Protein AF-A0A7S4B0T6-F1 (afdb_monomer)

Structure (mmCIF, N/CA/C/O backbone):
data_AF-A0A7S4B0T6-F1
#
_entry.id   AF-A0A7S4B0T6-F1
#
loop_
_atom_site.group_PDB
_atom_site.id
_atom_site.type_symbol
_atom_site.label_atom_id
_atom_site.label_alt_id
_atom_site.label_comp_id
_atom_site.label_asym_id
_atom_site.label_entity_id
_atom_site.label_seq_id
_atom_site.pdbx_PDB_ins_code
_atom_site.Cartn_x
_atom_site.Cartn_y
_atom_site.Cartn_z
_atom_site.occupancy
_atom_site.B_iso_or_equiv
_atom_site.auth_seq_id
_atom_site.auth_comp_id
_atom_site.auth_asym_id
_atom_site.auth_atom_id
_atom_site.pdbx_PDB_model_num
ATOM 1 N N . GLY A 1 1 ? -1.703 -44.477 50.412 1.00 48.28 1 GLY A N 1
ATOM 2 C CA . GLY A 1 1 ? -0.827 -44.404 49.229 1.00 48.28 1 GLY A CA 1
ATOM 3 C C . GLY A 1 1 ? -1.670 -43.736 48.195 1.00 48.28 1 GLY A C 1
ATOM 4 O O . GLY A 1 1 ? -2.342 -44.419 47.435 1.00 48.28 1 GLY A O 1
ATOM 5 N N . ASP A 1 2 ? -1.791 -42.430 48.377 1.00 43.56 2 ASP A N 1
ATOM 6 C CA . ASP A 1 2 ? -3.009 -41.699 48.069 1.00 43.56 2 ASP A CA 1
ATOM 7 C C . ASP A 1 2 ? -2.911 -41.154 46.653 1.00 43.56 2 ASP A C 1
ATOM 9 O O . ASP A 1 2 ? -1.887 -40.605 46.248 1.00 43.56 2 ASP A O 1
ATOM 13 N N . GLY A 1 3 ? -3.953 -41.444 45.880 1.00 47.78 3 GLY A N 1
ATOM 14 C CA . GLY A 1 3 ? -4.104 -40.979 44.518 1.00 47.78 3 GLY A CA 1
ATOM 15 C C . GLY A 1 3 ? -4.709 -39.588 44.524 1.00 47.78 3 GLY A C 1
ATOM 16 O O . GLY A 1 3 ? -5.861 -39.426 44.918 1.00 47.78 3 GLY A O 1
ATOM 17 N N . ASP A 1 4 ? -3.951 -38.627 44.014 1.00 48.38 4 ASP A N 1
ATOM 18 C CA . ASP A 1 4 ? -4.455 -37.301 43.699 1.00 48.38 4 ASP A CA 1
ATOM 19 C C . ASP A 1 4 ? -4.778 -37.252 42.205 1.00 48.38 4 ASP A C 1
ATOM 21 O O . ASP A 1 4 ? -3.910 -37.159 41.335 1.00 48.38 4 ASP A O 1
ATOM 25 N N . GLY A 1 5 ? -6.072 -37.397 41.917 1.00 47.00 5 GLY A N 1
ATOM 26 C CA . GLY A 1 5 ? -6.655 -37.080 40.626 1.00 47.00 5 GLY A CA 1
ATOM 27 C C . GLY A 1 5 ? -6.749 -35.568 40.469 1.00 47.00 5 GLY A C 1
ATOM 28 O O . GLY A 1 5 ? -7.622 -34.934 41.061 1.00 47.00 5 GLY A O 1
ATOM 29 N N . GLU A 1 6 ? -5.874 -34.996 39.647 1.00 43.34 6 GLU A N 1
ATOM 30 C CA . GLU A 1 6 ? -6.006 -33.614 39.195 1.00 43.34 6 GLU A CA 1
ATOM 31 C C . GLU A 1 6 ? -7.047 -33.542 38.074 1.00 43.34 6 GLU A C 1
ATOM 33 O O . GLU A 1 6 ? -6.822 -33.903 36.918 1.00 43.34 6 GLU A O 1
ATOM 38 N N . SER A 1 7 ? -8.233 -33.107 38.485 1.00 48.16 7 SER A N 1
ATOM 39 C CA . SER A 1 7 ? -9.356 -32.737 37.643 1.00 48.16 7 SER A CA 1
ATOM 40 C C . SER A 1 7 ? -9.300 -31.236 37.338 1.00 48.16 7 SER A C 1
ATOM 42 O O . SER A 1 7 ? -8.952 -30.441 38.208 1.00 48.16 7 SER A O 1
ATOM 44 N N . LEU A 1 8 ? -9.755 -30.881 36.133 1.00 48.47 8 LEU A N 1
ATOM 45 C CA . LEU A 1 8 ? -10.236 -29.561 35.701 1.00 48.47 8 LEU A CA 1
ATOM 46 C C . LEU A 1 8 ? -9.201 -28.444 35.493 1.00 48.47 8 LEU A C 1
ATOM 48 O O . LEU A 1 8 ? -8.841 -27.708 36.406 1.00 48.47 8 LEU A O 1
ATOM 52 N N . LYS A 1 9 ? -8.935 -28.166 34.213 1.00 40.66 9 LYS A N 1
ATOM 53 C CA . LYS A 1 9 ? -9.101 -26.811 33.669 1.00 40.66 9 LYS A CA 1
ATOM 54 C C . LYS A 1 9 ? -9.765 -26.913 32.301 1.00 40.66 9 LYS A C 1
ATOM 56 O O . LYS A 1 9 ? -9.094 -27.048 31.281 1.00 40.66 9 LYS A O 1
ATOM 61 N N . ASP A 1 10 ? -11.093 -26.844 32.316 1.00 39.66 10 ASP A N 1
ATOM 62 C CA . ASP A 1 10 ? -11.878 -26.430 31.161 1.00 39.66 10 ASP A CA 1
ATOM 63 C C . ASP A 1 10 ? -11.330 -25.076 30.707 1.00 39.66 10 ASP A C 1
ATOM 65 O O . ASP A 1 10 ? -11.473 -24.050 31.379 1.00 39.66 10 ASP A O 1
ATOM 69 N N . SER A 1 11 ? -10.584 -25.113 29.605 1.00 50.94 11 SER A N 1
ATOM 70 C CA . SER A 1 11 ? -10.088 -23.930 28.925 1.00 50.94 11 SER A CA 1
ATOM 71 C C . SER A 1 11 ? -11.315 -23.163 28.461 1.00 50.94 11 SER A C 1
ATOM 73 O O . SER A 1 11 ? -12.056 -23.632 27.597 1.00 50.94 11 SER A O 1
ATOM 75 N N . ALA A 1 12 ? -11.577 -22.034 29.118 1.00 42.00 12 ALA A N 1
ATOM 76 C CA . ALA A 1 12 ? -12.663 -21.146 28.767 1.00 42.00 12 ALA A CA 1
ATOM 77 C C . ALA A 1 12 ? -12.557 -20.839 27.273 1.00 42.00 12 ALA A C 1
ATOM 79 O O . ALA A 1 12 ? -11.567 -20.260 26.825 1.00 42.00 12 ALA A O 1
ATOM 80 N N . CYS A 1 13 ? -13.573 -21.249 26.516 1.00 40.34 13 CYS A N 1
ATOM 81 C CA . CYS A 1 13 ? -13.845 -20.716 25.197 1.00 40.34 13 CYS A CA 1
ATOM 82 C C . CYS A 1 13 ? -13.973 -19.203 25.386 1.00 40.34 13 CYS A C 1
ATOM 84 O O . CYS A 1 13 ? -15.017 -18.726 25.825 1.00 40.34 13 CYS A O 1
ATOM 86 N N . THR A 1 14 ? -12.884 -18.461 25.180 1.00 49.78 14 THR A N 1
ATOM 87 C CA . THR A 1 14 ? -12.922 -17.005 25.141 1.00 49.78 14 THR A CA 1
ATOM 88 C C . THR A 1 14 ? -13.928 -16.659 24.069 1.00 49.78 14 THR A C 1
ATOM 90 O O . THR A 1 14 ? -13.707 -16.983 22.900 1.00 49.78 14 THR A O 1
ATOM 93 N N . ASP A 1 15 ? -15.051 -16.105 24.514 1.00 49.56 15 ASP A N 1
ATOM 94 C CA . ASP A 1 15 ? -16.138 -15.622 23.684 1.00 49.56 15 ASP A CA 1
ATOM 95 C C . ASP A 1 15 ? -15.512 -14.874 22.510 1.00 49.56 15 ASP A C 1
ATOM 97 O O . ASP A 1 15 ? -14.774 -13.903 22.704 1.00 49.56 15 ASP A O 1
ATOM 101 N N . GLY A 1 16 ? -15.697 -15.423 21.310 1.00 52.78 16 GLY A N 1
ATOM 102 C CA . GLY A 1 16 ? -15.090 -14.945 20.076 1.00 52.78 16 GLY A CA 1
ATOM 103 C C . GLY A 1 16 ? -15.736 -13.640 19.640 1.00 52.78 16 GLY A C 1
ATOM 104 O O . GLY A 1 16 ? -16.368 -13.594 18.590 1.00 52.78 16 GLY A O 1
ATOM 105 N N . GLY A 1 17 ? -15.622 -12.600 20.469 1.00 57.84 17 GLY A N 1
ATOM 106 C CA . GLY A 1 17 ? -15.966 -11.239 20.100 1.00 57.84 17 GLY A CA 1
ATOM 107 C C . GLY A 1 17 ? -15.136 -10.887 18.880 1.00 57.84 17 GLY A C 1
ATOM 108 O O . GLY A 1 17 ? -13.904 -10.914 18.943 1.00 57.84 17 GLY A O 1
ATOM 109 N N . GLY A 1 18 ? -15.800 -10.655 17.750 1.00 78.06 18 GLY A N 1
ATOM 110 C CA . GLY A 1 18 ? -15.104 -10.358 16.516 1.00 78.06 18 GLY A CA 1
ATOM 111 C C . GLY A 1 18 ? -14.241 -9.118 16.715 1.00 78.06 18 GLY A C 1
ATOM 112 O O . GLY A 1 18 ? -14.681 -8.083 17.213 1.00 78.06 18 GLY A O 1
ATOM 113 N N . GLY A 1 19 ? -12.958 -9.231 16.389 1.00 94.00 19 GLY A N 1
ATOM 114 C CA . GLY A 1 19 ? -12.070 -8.084 16.480 1.00 94.00 19 GLY A CA 1
ATOM 115 C C . GLY A 1 19 ? -12.418 -7.054 15.406 1.00 94.00 19 GLY A C 1
ATOM 116 O O . GLY A 1 19 ? -12.973 -7.369 14.352 1.00 94.00 19 GLY A O 1
ATOM 117 N N . ARG A 1 20 ? -12.085 -5.799 15.677 1.00 96.88 20 ARG A N 1
ATOM 118 C CA . ARG A 1 20 ? -12.107 -4.683 14.737 1.00 96.88 20 ARG A CA 1
ATOM 119 C C . ARG A 1 20 ? -10.672 -4.243 14.508 1.00 96.88 20 ARG A C 1
ATOM 121 O O . ARG A 1 20 ? -9.936 -4.035 15.477 1.00 96.88 20 ARG A O 1
ATOM 128 N N . ALA A 1 21 ? -10.283 -4.059 13.250 1.00 98.00 21 ALA A N 1
ATOM 129 C CA . ALA A 1 21 ? -8.930 -3.621 12.927 1.00 98.00 21 ALA A CA 1
ATOM 130 C C . ALA A 1 21 ? -8.884 -2.390 12.024 1.00 98.00 21 ALA A C 1
ATOM 132 O O . ALA A 1 21 ? -9.702 -2.202 11.122 1.00 98.00 21 ALA A O 1
ATOM 133 N N . VAL A 1 22 ? -7.851 -1.579 12.233 1.00 98.12 22 VAL A N 1
ATOM 134 C CA . VAL A 1 22 ? -7.456 -0.494 11.335 1.00 98.12 22 VAL A CA 1
ATOM 135 C C . VAL A 1 22 ? -6.120 -0.865 10.712 1.00 98.12 22 VAL A C 1
ATOM 137 O O . VAL A 1 22 ? -5.137 -1.073 11.415 1.00 98.12 22 VAL A O 1
ATOM 140 N N . LEU A 1 23 ? -6.073 -0.925 9.387 1.00 98.38 23 LEU A N 1
ATOM 141 C CA . LEU A 1 23 ? -4.861 -1.175 8.619 1.00 98.38 23 LEU A CA 1
ATOM 142 C C . LEU A 1 23 ? -4.372 0.128 7.997 1.00 98.38 23 LEU A C 1
ATOM 144 O O . LEU A 1 23 ? -5.048 0.672 7.132 1.00 98.38 23 LEU A O 1
ATOM 148 N N . TRP A 1 24 ? -3.182 0.595 8.358 1.00 97.88 24 TRP A N 1
ATOM 149 C CA . TRP A 1 24 ? -2.529 1.723 7.700 1.00 97.88 24 TRP A CA 1
ATOM 150 C C . TRP A 1 24 ? -1.534 1.232 6.645 1.00 97.88 24 TRP A C 1
ATOM 152 O O . TRP A 1 24 ? -0.459 0.721 6.963 1.00 97.88 24 TRP A O 1
ATOM 162 N N . LEU A 1 25 ? -1.890 1.418 5.372 1.00 97.50 25 LEU A N 1
ATOM 163 C CA . LEU A 1 25 ? -1.015 1.159 4.231 1.00 97.50 25 LEU A CA 1
ATOM 164 C C . LEU A 1 25 ? -0.162 2.391 3.918 1.00 97.50 25 LEU A C 1
ATOM 166 O O . LEU A 1 25 ? -0.692 3.490 3.741 1.00 97.50 25 LEU A O 1
ATOM 170 N N . GLN A 1 26 ? 1.154 2.200 3.797 1.00 94.88 26 GLN A N 1
ATOM 171 C CA . GLN A 1 26 ? 2.069 3.273 3.401 1.00 94.88 26 GLN A CA 1
ATOM 172 C C . GLN A 1 26 ? 2.546 3.122 1.961 1.00 94.88 26 GLN A C 1
ATOM 174 O O . GLN A 1 26 ? 2.537 4.088 1.204 1.00 94.88 26 GLN A O 1
ATOM 179 N N . CYS A 1 27 ? 2.976 1.921 1.571 1.00 93.75 27 CYS A N 1
ATOM 180 C CA . CYS A 1 27 ? 3.460 1.687 0.214 1.00 93.75 27 CYS A CA 1
ATOM 181 C C . CYS A 1 27 ? 3.033 0.345 -0.374 1.00 93.75 27 CYS A C 1
ATOM 183 O O . CYS A 1 27 ? 3.247 0.146 -1.557 1.00 93.75 27 CYS A O 1
ATOM 185 N N . SER A 1 28 ? 2.414 -0.569 0.374 1.00 96.44 28 SER A N 1
ATOM 186 C CA . SER A 1 28 ? 1.910 -1.838 -0.163 1.00 96.44 28 SER A CA 1
ATOM 187 C C . SER A 1 28 ? 0.513 -1.696 -0.774 1.00 96.44 28 SER A C 1
ATOM 189 O O . SER A 1 28 ? -0.453 -2.260 -0.263 1.00 96.44 28 SER A O 1
ATOM 191 N N . LEU A 1 29 ? 0.395 -0.951 -1.882 1.00 97.62 29 LEU A N 1
ATOM 192 C CA . LEU A 1 29 ? -0.884 -0.670 -2.549 1.00 97.62 29 LEU A CA 1
ATOM 193 C C . LEU A 1 29 ? -1.386 -1.841 -3.424 1.00 97.62 29 LEU A C 1
ATOM 195 O O . LEU A 1 29 ? -1.597 -1.692 -4.629 1.00 97.62 29 LEU A O 1
ATOM 199 N N . ARG A 1 30 ? -1.560 -3.020 -2.815 1.00 98.00 30 ARG A N 1
ATOM 200 C CA . ARG A 1 30 ? -1.978 -4.276 -3.466 1.00 98.00 30 ARG A CA 1
ATOM 201 C C . ARG A 1 30 ? -2.805 -5.162 -2.535 1.00 98.00 30 ARG A C 1
ATOM 203 O O . ARG A 1 30 ? -2.699 -5.037 -1.311 1.00 98.00 30 ARG A O 1
ATOM 210 N N . LEU A 1 31 ? -3.573 -6.088 -3.113 1.00 97.94 31 LEU A N 1
ATOM 211 C CA . LEU A 1 31 ? -4.334 -7.085 -2.354 1.00 97.94 31 LEU A CA 1
ATOM 212 C C . LEU A 1 31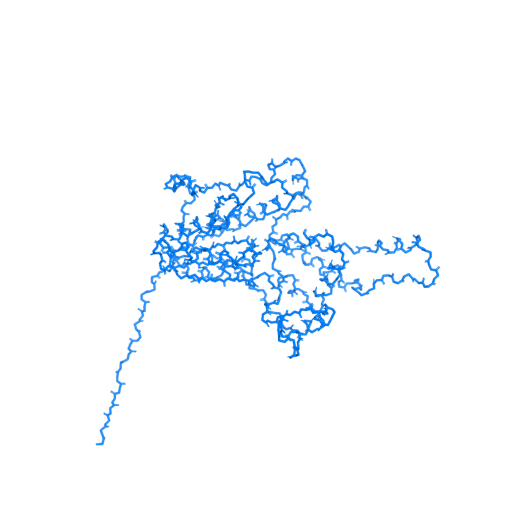 ? -3.559 -8.387 -2.146 1.00 97.94 31 LEU A C 1
ATOM 214 O O . LEU A 1 31 ? -3.607 -8.951 -1.053 1.00 97.94 31 LEU A O 1
ATOM 218 N N . ALA A 1 32 ? -2.874 -8.891 -3.175 1.00 96.88 32 ALA A N 1
ATOM 219 C CA . ALA A 1 32 ? -2.137 -10.144 -3.064 1.00 96.88 32 ALA A CA 1
ATOM 220 C C . ALA A 1 32 ? -0.754 -9.928 -2.443 1.00 96.88 32 ALA A C 1
ATOM 222 O O . ALA A 1 32 ? -0.153 -8.857 -2.537 1.00 96.88 32 ALA A O 1
ATOM 223 N N . ASP A 1 33 ? -0.233 -10.976 -1.805 1.00 96.81 33 ASP A N 1
ATOM 224 C CA . ASP A 1 33 ? 1.065 -10.960 -1.132 1.00 96.81 33 ASP A CA 1
ATOM 225 C C . ASP A 1 33 ? 1.254 -9.760 -0.183 1.00 96.81 33 ASP A C 1
ATOM 227 O O . ASP A 1 33 ? 2.307 -9.110 -0.148 1.00 96.81 33 ASP A O 1
ATOM 231 N N . ASN A 1 34 ? 0.192 -9.431 0.555 1.00 97.19 34 ASN A N 1
ATOM 232 C CA . ASN A 1 34 ? 0.144 -8.339 1.516 1.00 97.19 34 ASN A CA 1
ATOM 233 C C . ASN A 1 34 ? -0.095 -8.903 2.933 1.00 97.19 34 ASN A C 1
ATOM 235 O O . ASN A 1 34 ? -1.246 -9.046 3.347 1.00 97.19 34 ASN A O 1
ATOM 239 N N . PRO A 1 35 ? 0.970 -9.257 3.680 1.00 96.56 35 PRO A N 1
ATOM 240 C CA . PRO A 1 35 ? 0.843 -9.858 5.009 1.00 96.56 35 PRO A CA 1
ATOM 241 C C . PRO A 1 35 ? 0.145 -8.940 6.020 1.00 96.56 35 PRO A C 1
ATOM 243 O O . PRO A 1 35 ? -0.622 -9.437 6.835 1.00 96.56 35 PRO A O 1
ATOM 246 N N . ALA A 1 36 ? 0.337 -7.618 5.927 1.00 97.31 36 ALA A N 1
ATOM 247 C CA . ALA A 1 36 ? -0.351 -6.657 6.788 1.00 97.31 36 ALA A CA 1
ATOM 248 C C . ALA A 1 36 ? -1.873 -6.691 6.556 1.00 97.31 36 ALA A C 1
ATOM 250 O O . ALA A 1 36 ? -2.652 -6.727 7.505 1.00 97.31 36 ALA A O 1
ATOM 251 N N . LEU A 1 37 ? -2.301 -6.756 5.288 1.00 97.94 37 LEU A N 1
ATOM 252 C CA . LEU A 1 37 ? -3.717 -6.896 4.944 1.00 97.94 37 LEU A CA 1
ATOM 253 C C . LEU A 1 37 ? -4.296 -8.234 5.401 1.00 97.94 37 LEU A C 1
ATOM 255 O O . LEU A 1 37 ? -5.368 -8.248 5.996 1.00 97.94 37 LEU A O 1
ATOM 259 N N . LEU A 1 38 ? -3.601 -9.345 5.148 1.00 97.44 38 LEU A N 1
ATOM 260 C CA . LEU A 1 38 ? -4.068 -10.671 5.563 1.00 97.44 38 LEU A CA 1
ATOM 261 C C . LEU A 1 38 ? -4.210 -10.765 7.082 1.00 97.44 38 LEU A C 1
ATOM 263 O O . LEU A 1 38 ? -5.218 -11.274 7.565 1.00 97.44 38 LEU A O 1
ATOM 267 N N . ARG A 1 39 ? -3.247 -10.209 7.822 1.00 97.25 39 ARG A N 1
ATOM 268 C CA . ARG A 1 39 ? -3.302 -10.151 9.279 1.00 97.25 39 ARG A CA 1
ATOM 269 C C . ARG A 1 39 ? -4.480 -9.322 9.777 1.00 97.25 39 ARG A C 1
ATOM 271 O O . ARG A 1 39 ? -5.201 -9.760 10.668 1.00 97.25 39 ARG A O 1
ATOM 278 N N . ALA A 1 40 ? -4.695 -8.148 9.186 1.00 97.62 40 ALA A N 1
ATOM 279 C CA . ALA A 1 40 ? -5.834 -7.313 9.535 1.00 97.62 40 ALA A CA 1
ATOM 280 C C . ALA A 1 40 ? -7.156 -8.049 9.261 1.00 97.62 40 ALA A C 1
ATOM 282 O O . ALA A 1 40 ? -8.007 -8.089 10.135 1.00 97.62 40 ALA A O 1
ATOM 283 N N . VAL A 1 41 ? -7.305 -8.698 8.100 1.00 97.56 41 VAL A N 1
ATOM 284 C CA . VAL A 1 41 ? -8.503 -9.480 7.736 1.00 97.56 41 VAL A CA 1
ATOM 285 C C . VAL A 1 41 ? -8.766 -10.630 8.708 1.00 97.56 41 VAL A C 1
ATOM 287 O O . VAL A 1 41 ? -9.912 -10.834 9.096 1.00 97.56 41 VAL A O 1
ATOM 290 N N . GLU A 1 42 ? -7.726 -11.358 9.115 1.00 96.38 42 GLU A N 1
ATOM 291 C CA . GLU A 1 42 ? -7.832 -12.481 10.055 1.00 96.38 42 GLU A CA 1
ATOM 292 C C . GLU A 1 42 ? -8.398 -12.055 11.418 1.00 96.38 42 GLU A C 1
ATOM 294 O O . GLU A 1 42 ? -9.141 -12.806 12.043 1.00 96.38 42 GLU A O 1
ATOM 299 N N . GLN A 1 43 ? -8.059 -10.849 11.877 1.00 96.06 43 GLN A N 1
ATOM 300 C CA . GLN A 1 43 ? -8.418 -10.351 13.208 1.00 96.06 43 GLN A CA 1
ATOM 301 C C . GLN A 1 43 ? -9.627 -9.408 13.211 1.00 96.06 43 GLN A C 1
ATOM 303 O O . GLN A 1 43 ? -10.112 -9.040 14.274 1.00 96.06 43 GLN A O 1
ATOM 308 N N . ALA A 1 44 ? -10.116 -8.999 12.042 1.00 95.56 44 ALA A N 1
ATOM 309 C CA . ALA A 1 44 ? -11.103 -7.934 11.894 1.00 95.56 44 ALA A CA 1
ATOM 310 C C . ALA A 1 44 ? -12.527 -8.442 11.626 1.00 95.56 44 ALA A C 1
ATOM 312 O O . ALA A 1 44 ? -13.236 -7.824 10.838 1.00 95.56 44 ALA A O 1
ATOM 313 N N . ALA A 1 45 ? -12.952 -9.557 12.229 1.00 95.56 45 ALA A N 1
ATOM 314 C CA . ALA A 1 45 ? -14.254 -10.179 11.949 1.00 95.56 45 ALA A CA 1
ATOM 315 C C . ALA A 1 45 ? -15.454 -9.209 12.056 1.00 95.56 45 ALA A C 1
ATOM 317 O O . ALA A 1 45 ? -16.356 -9.274 11.221 1.00 95.56 45 ALA A O 1
ATOM 318 N N . ASP A 1 46 ? -15.421 -8.268 13.007 1.00 95.50 46 ASP A N 1
ATOM 319 C CA . ASP A 1 46 ? -16.484 -7.271 13.226 1.00 95.50 46 ASP A CA 1
ATOM 320 C C . ASP A 1 46 ? -16.277 -5.974 12.432 1.00 95.50 46 ASP A C 1
ATOM 322 O O . ASP A 1 46 ? -17.150 -5.104 12.398 1.00 95.50 46 ASP A O 1
ATOM 326 N N . GLY A 1 47 ? -15.128 -5.836 11.774 1.00 96.44 47 GLY A N 1
ATOM 327 C CA . GLY A 1 47 ? -14.933 -4.858 10.722 1.00 96.44 47 GLY A CA 1
ATOM 328 C C . GLY A 1 47 ? -13.493 -4.408 10.532 1.00 96.44 47 GLY A C 1
ATOM 329 O O . GLY A 1 47 ? -12.680 -4.374 11.458 1.00 96.44 47 GLY A O 1
ATOM 330 N N . LEU A 1 48 ? -13.207 -3.982 9.303 1.00 97.62 48 LEU A N 1
ATOM 331 C CA . LEU A 1 48 ? -11.903 -3.507 8.855 1.00 97.62 48 LEU A CA 1
ATOM 332 C C . LEU A 1 48 ? -11.996 -2.090 8.273 1.00 97.62 48 LEU A C 1
ATOM 334 O O . LEU A 1 48 ? -12.816 -1.834 7.390 1.00 97.62 48 LEU A O 1
ATOM 338 N N . ALA A 1 49 ? -11.111 -1.189 8.701 1.00 96.94 49 ALA A N 1
ATOM 339 C CA . ALA A 1 49 ? -10.825 0.060 7.990 1.00 96.94 49 ALA A CA 1
ATOM 340 C C . ALA A 1 49 ? -9.440 -0.008 7.338 1.00 96.94 49 ALA A C 1
ATOM 342 O O . ALA A 1 49 ? -8.435 -0.155 8.032 1.00 96.94 49 ALA A O 1
ATOM 343 N N . VAL A 1 50 ? -9.374 0.141 6.012 1.00 97.50 50 VAL A N 1
ATOM 344 C CA . VAL A 1 50 ? -8.105 0.248 5.279 1.00 97.50 50 VAL A CA 1
ATOM 345 C C . VAL A 1 50 ? -7.799 1.720 5.042 1.00 97.50 50 VAL A C 1
ATOM 347 O O . VAL A 1 50 ? -8.498 2.390 4.291 1.00 97.50 50 VAL A O 1
ATOM 350 N N . VAL A 1 51 ? -6.759 2.226 5.691 1.00 97.12 51 VAL A N 1
ATOM 351 C CA . VAL A 1 51 ? -6.381 3.637 5.722 1.00 97.12 51 VAL A CA 1
ATOM 352 C C . VAL A 1 51 ? -5.144 3.884 4.867 1.00 97.12 51 VAL A C 1
ATOM 354 O O . VAL A 1 51 ? -4.152 3.157 4.942 1.00 97.12 51 VAL A O 1
ATOM 357 N N . PHE A 1 52 ? -5.184 4.959 4.089 1.00 96.38 52 PHE A N 1
ATOM 358 C CA . PHE A 1 52 ? -4.059 5.491 3.334 1.00 96.38 52 PHE A CA 1
ATOM 359 C C . PHE A 1 52 ? -3.930 6.993 3.592 1.00 96.38 52 PHE A C 1
ATOM 361 O O . PHE A 1 52 ? -4.924 7.719 3.594 1.00 96.38 52 PHE A O 1
ATOM 368 N N . VAL A 1 53 ? -2.703 7.467 3.812 1.00 94.75 53 VAL A N 1
ATOM 369 C CA . VAL A 1 53 ? -2.436 8.888 4.071 1.00 94.75 53 VAL A CA 1
ATOM 370 C C . VAL A 1 53 ? -1.837 9.522 2.822 1.00 94.75 53 VAL A C 1
ATOM 372 O O . VAL A 1 53 ? -0.696 9.247 2.459 1.00 94.75 53 VAL A O 1
ATOM 375 N N . TRP A 1 54 ? -2.603 10.401 2.190 1.00 94.12 54 TRP A N 1
ATOM 376 C CA . TRP A 1 54 ? -2.199 11.199 1.047 1.00 94.12 54 TRP A CA 1
ATOM 377 C C . TRP A 1 54 ? -1.428 12.452 1.481 1.00 94.12 54 TRP A C 1
ATOM 379 O O . TRP A 1 54 ? -1.910 13.246 2.289 1.00 94.12 54 TRP A O 1
ATOM 389 N N . ARG A 1 55 ? -0.225 12.632 0.923 1.00 91.62 55 ARG A N 1
ATOM 390 C CA . ARG A 1 55 ? 0.751 13.646 1.373 1.00 91.62 55 ARG A CA 1
ATOM 391 C C . ARG A 1 55 ? 1.055 14.750 0.371 1.00 91.62 55 ARG A C 1
ATOM 393 O O . ARG A 1 55 ? 1.771 15.693 0.680 1.00 91.62 55 ARG A O 1
ATOM 400 N N . HIS A 1 56 ? 0.520 14.659 -0.843 1.00 90.69 56 HIS A N 1
ATOM 401 C CA . HIS A 1 56 ? 0.903 15.560 -1.940 1.00 90.69 56 HIS A CA 1
ATOM 402 C C . HIS A 1 56 ? -0.079 16.720 -2.131 1.00 90.69 56 HIS A C 1
ATOM 404 O O . HIS A 1 56 ? -0.231 17.235 -3.240 1.00 90.69 56 HIS A O 1
ATOM 410 N N . GLY A 1 57 ? -0.778 17.117 -1.064 1.00 88.19 57 GLY A N 1
ATOM 411 C CA . GLY A 1 57 ? -1.775 18.188 -1.088 1.00 88.19 57 GLY A CA 1
ATOM 412 C C . GLY A 1 57 ? -2.948 17.911 -2.035 1.00 88.19 57 GLY A C 1
ATOM 413 O O . GLY A 1 57 ? -3.243 16.780 -2.395 1.00 88.19 57 GLY A O 1
ATOM 414 N N . GLN A 1 58 ? -3.641 18.953 -2.489 1.00 88.19 58 GLN A N 1
ATOM 415 C CA . GLN A 1 58 ? -4.878 18.782 -3.269 1.00 88.19 58 GLN A CA 1
ATOM 416 C C . GLN A 1 58 ? -4.663 18.262 -4.701 1.00 88.19 58 GLN A C 1
ATOM 418 O O . GLN A 1 58 ? -5.611 17.825 -5.352 1.00 88.19 58 GLN A O 1
ATOM 423 N N . ARG A 1 59 ? -3.440 18.346 -5.238 1.00 91.56 59 ARG A N 1
ATOM 424 C CA . ARG A 1 59 ? -3.132 17.948 -6.619 1.00 91.56 59 ARG A CA 1
ATOM 425 C C . ARG A 1 59 ? -1.760 17.277 -6.696 1.00 91.56 59 ARG A C 1
ATOM 427 O O . ARG A 1 59 ? -0.787 17.887 -6.261 1.00 91.56 59 ARG A O 1
ATOM 434 N N . PRO A 1 60 ? -1.644 16.088 -7.316 1.00 94.12 60 PRO A N 1
ATOM 435 C CA . PRO A 1 60 ? -0.368 15.387 -7.435 1.00 94.12 60 PRO A CA 1
ATOM 436 C C . PRO A 1 60 ? 0.600 16.134 -8.365 1.00 94.12 60 PRO A C 1
ATOM 438 O O . PRO A 1 60 ? 0.530 16.019 -9.586 1.00 94.12 60 PRO A O 1
ATOM 441 N N . SER A 1 61 ? 1.528 16.908 -7.814 1.00 93.69 61 SER A N 1
ATOM 442 C CA . SER A 1 61 ? 2.393 17.809 -8.595 1.00 93.69 61 SER A CA 1
ATOM 443 C C . SER A 1 61 ? 3.554 17.116 -9.321 1.00 93.69 61 SER A C 1
ATOM 445 O O . SER A 1 61 ? 4.136 17.693 -10.237 1.00 93.69 61 SER A O 1
ATOM 447 N N . THR A 1 62 ? 3.886 15.876 -8.953 1.00 96.38 62 THR A N 1
ATOM 448 C CA . THR A 1 62 ? 5.025 15.127 -9.508 1.00 96.38 62 THR A CA 1
ATOM 449 C C . THR A 1 62 ? 4.578 13.854 -10.224 1.00 96.38 62 THR A C 1
ATOM 451 O O . THR A 1 62 ? 3.513 13.308 -9.946 1.00 96.38 62 THR A O 1
ATOM 454 N N . ALA A 1 63 ? 5.410 13.325 -11.127 1.00 96.94 63 ALA A N 1
ATOM 455 C CA . ALA A 1 63 ? 5.141 12.044 -11.788 1.00 96.94 63 ALA A CA 1
ATOM 456 C C . ALA A 1 63 ? 4.996 10.882 -10.789 1.00 96.94 63 ALA A C 1
ATOM 458 O O . ALA A 1 63 ? 4.162 10.000 -10.984 1.00 96.94 63 ALA A O 1
ATOM 459 N N . SER A 1 64 ? 5.786 10.909 -9.709 1.00 95.88 64 SER A N 1
ATOM 460 C CA . SER A 1 64 ? 5.716 9.921 -8.633 1.00 95.88 64 SER A CA 1
ATOM 461 C C . SER A 1 64 ? 4.380 10.005 -7.891 1.00 95.88 64 SER A C 1
ATOM 463 O O . SER A 1 64 ? 3.716 8.984 -7.749 1.00 95.88 64 SER A O 1
ATOM 465 N N . ALA A 1 65 ? 3.944 11.218 -7.525 1.00 96.31 65 ALA A N 1
ATOM 466 C CA . ALA A 1 65 ? 2.653 11.456 -6.880 1.00 96.31 65 ALA A CA 1
ATOM 467 C C . ALA A 1 65 ? 1.472 11.082 -7.790 1.00 96.31 65 ALA A C 1
ATOM 469 O O . ALA A 1 65 ? 0.502 10.491 -7.332 1.00 96.31 65 ALA A O 1
ATOM 470 N N . VAL A 1 66 ? 1.547 11.373 -9.095 1.00 97.81 66 VAL A N 1
ATOM 471 C CA . VAL A 1 66 ? 0.514 10.956 -10.063 1.00 97.81 66 VAL A CA 1
ATOM 472 C C . VAL A 1 66 ? 0.397 9.433 -10.110 1.00 97.81 66 VAL A C 1
ATOM 474 O O . VAL A 1 66 ? -0.715 8.903 -10.105 1.00 97.81 66 VAL A O 1
ATOM 477 N N . PHE A 1 67 ? 1.528 8.721 -10.139 1.00 98.00 67 PHE A N 1
ATOM 478 C CA . PHE A 1 67 ? 1.529 7.259 -10.147 1.00 98.00 67 PHE A CA 1
ATOM 479 C C . PHE A 1 67 ? 1.000 6.683 -8.828 1.00 98.00 67 PHE A C 1
ATOM 481 O O . PHE A 1 67 ? 0.169 5.782 -8.859 1.00 98.00 67 PHE A O 1
ATOM 488 N N . GLU A 1 68 ? 1.443 7.210 -7.685 1.00 97.50 68 GLU A N 1
ATOM 489 C CA . GLU A 1 68 ? 0.961 6.821 -6.353 1.00 97.50 68 GLU A CA 1
ATOM 490 C C . GLU A 1 68 ? -0.550 7.027 -6.218 1.00 97.50 68 GLU A C 1
ATOM 492 O O . GLU A 1 68 ? -1.269 6.121 -5.808 1.00 97.50 68 GLU A O 1
ATOM 497 N N . CYS A 1 69 ? -1.051 8.189 -6.646 1.00 97.44 69 CYS A N 1
ATOM 498 C CA . CYS A 1 69 ? -2.476 8.496 -6.653 1.00 97.44 69 CYS A CA 1
ATOM 499 C C . CYS A 1 69 ? -3.259 7.482 -7.497 1.00 97.44 69 CYS A C 1
ATOM 501 O O . CYS A 1 69 ? -4.256 6.923 -7.044 1.00 97.44 69 CYS A O 1
ATOM 503 N N . ALA A 1 70 ? -2.781 7.182 -8.709 1.00 98.12 70 ALA A N 1
ATOM 504 C CA . ALA A 1 70 ? -3.401 6.180 -9.570 1.00 98.12 70 ALA A CA 1
ATOM 505 C C . ALA A 1 70 ? -3.335 4.761 -8.973 1.00 98.12 70 ALA A C 1
ATOM 507 O O . ALA A 1 70 ? -4.282 3.990 -9.131 1.00 98.12 70 ALA A O 1
ATOM 508 N N . ALA A 1 71 ? -2.258 4.419 -8.259 1.00 98.25 71 ALA A N 1
ATOM 509 C CA . ALA A 1 71 ? -2.133 3.156 -7.535 1.00 98.25 71 ALA A CA 1
ATOM 510 C C . ALA A 1 71 ? -3.154 3.059 -6.392 1.00 98.25 71 ALA A C 1
ATOM 512 O O . ALA A 1 71 ? -3.851 2.050 -6.291 1.00 98.25 71 ALA A O 1
ATOM 513 N N . ALA A 1 72 ? -3.312 4.122 -5.599 1.00 97.88 72 ALA A N 1
ATOM 514 C CA . ALA A 1 72 ? -4.300 4.194 -4.527 1.00 97.88 72 ALA A CA 1
ATOM 515 C C . ALA A 1 72 ? -5.738 4.083 -5.067 1.00 97.88 72 ALA A C 1
ATOM 517 O O . ALA A 1 72 ? -6.531 3.312 -4.534 1.00 97.88 72 ALA A O 1
ATOM 518 N N . HIS A 1 73 ? -6.057 4.754 -6.182 1.00 97.69 73 HIS A N 1
ATOM 519 C CA . HIS A 1 73 ? -7.344 4.593 -6.882 1.00 97.69 73 HIS A CA 1
ATOM 520 C C . HIS A 1 73 ? -7.567 3.164 -7.385 1.00 97.69 73 HIS A C 1
ATOM 522 O O . HIS A 1 73 ? -8.666 2.619 -7.267 1.00 97.69 73 HIS A O 1
ATOM 528 N N . SER A 1 74 ? -6.533 2.531 -7.951 1.00 98.12 74 SER A N 1
ATOM 529 C CA . SER A 1 74 ? -6.632 1.135 -8.380 1.00 98.12 74 SER A CA 1
ATOM 530 C C . SER A 1 74 ? -6.890 0.199 -7.198 1.00 98.12 74 SER A C 1
ATOM 532 O O . SER A 1 74 ? -7.654 -0.756 -7.359 1.00 98.12 74 SER A O 1
ATOM 534 N N . LEU A 1 75 ? -6.268 0.451 -6.043 1.00 98.19 75 LEU A N 1
ATOM 535 C CA . LEU A 1 75 ? -6.510 -0.312 -4.823 1.00 98.19 75 LEU A CA 1
ATOM 536 C C . LEU A 1 75 ? -7.923 -0.067 -4.278 1.00 98.19 75 LEU A C 1
ATOM 538 O O . LEU A 1 75 ? -8.610 -1.045 -4.008 1.00 98.19 75 LEU A O 1
ATOM 542 N N . ASP A 1 76 ? -8.397 1.183 -4.180 1.00 97.25 76 ASP A N 1
ATOM 543 C CA . ASP A 1 76 ? -9.769 1.494 -3.729 1.00 97.25 76 ASP A CA 1
ATOM 544 C C . ASP A 1 76 ? -10.807 0.765 -4.589 1.00 97.25 76 ASP A C 1
ATOM 546 O O . ASP A 1 76 ? -11.703 0.101 -4.075 1.00 97.25 76 ASP A O 1
ATOM 550 N N . LYS A 1 77 ? -10.631 0.773 -5.917 1.00 97.06 77 LYS A N 1
ATOM 551 C CA . LYS A 1 77 ? -11.497 0.018 -6.832 1.00 97.06 77 LYS A CA 1
ATOM 552 C C . LYS A 1 77 ? -11.458 -1.491 -6.572 1.00 97.06 77 LYS A C 1
ATOM 554 O O . LYS A 1 77 ? -12.469 -2.165 -6.770 1.00 97.06 77 LYS A O 1
ATOM 559 N N . ALA A 1 78 ? -10.304 -2.039 -6.199 1.00 97.75 78 ALA A N 1
ATOM 560 C CA . ALA A 1 78 ? -10.162 -3.457 -5.890 1.00 97.75 78 ALA A CA 1
ATOM 561 C C . ALA A 1 78 ? -10.805 -3.808 -4.535 1.00 97.75 78 ALA A C 1
ATOM 563 O O . ALA A 1 78 ? -11.546 -4.784 -4.466 1.00 97.75 78 ALA A O 1
ATOM 564 N N . LEU A 1 79 ? -10.613 -2.972 -3.509 1.00 97.00 79 LEU A N 1
ATOM 565 C CA . LEU A 1 79 ? -11.272 -3.083 -2.202 1.00 97.00 79 LEU A CA 1
ATOM 566 C C . LEU A 1 79 ? -12.798 -2.976 -2.332 1.00 97.00 79 LEU A C 1
ATOM 568 O O . LEU A 1 79 ? -13.517 -3.777 -1.739 1.00 97.00 79 LEU A O 1
ATOM 572 N N . HIS A 1 80 ? -13.290 -2.065 -3.179 1.00 95.94 80 HIS A N 1
ATOM 573 C CA . HIS A 1 80 ? -14.723 -1.864 -3.407 1.00 95.94 80 HIS A CA 1
ATOM 574 C C . HIS A 1 80 ? -15.420 -3.106 -3.952 1.00 95.94 80 HIS A C 1
ATOM 576 O O . HIS A 1 80 ? -16.520 -3.443 -3.519 1.00 95.94 80 HIS A O 1
ATOM 582 N N . LYS A 1 81 ? -14.753 -3.848 -4.842 1.00 96.94 81 LYS A N 1
ATOM 583 C CA . LYS A 1 81 ? -15.263 -5.135 -5.336 1.00 96.94 81 LYS A CA 1
ATOM 584 C C . LYS A 1 81 ? -15.371 -6.199 -4.242 1.00 96.94 81 LYS A C 1
ATOM 586 O O . LYS A 1 81 ? -16.132 -7.142 -4.413 1.00 96.94 81 LYS A O 1
ATOM 591 N N . LEU A 1 82 ? -14.610 -6.054 -3.159 1.00 97.12 82 LEU A N 1
ATOM 592 C CA . LEU A 1 82 ? -14.626 -6.938 -1.995 1.00 97.12 82 LEU A CA 1
ATOM 593 C C . LEU A 1 82 ? -15.499 -6.394 -0.850 1.00 97.12 82 LEU A C 1
ATOM 595 O O . LEU A 1 82 ? -15.443 -6.927 0.253 1.00 97.12 82 LEU A O 1
ATOM 599 N N . GLY A 1 83 ? -16.293 -5.344 -1.096 1.00 94.94 83 GLY A N 1
ATOM 600 C CA . GLY A 1 83 ? -17.213 -4.768 -0.112 1.00 94.94 83 GLY A CA 1
ATOM 601 C C . GLY A 1 83 ? -16.576 -3.798 0.889 1.00 94.94 83 GLY A C 1
ATOM 602 O O . GLY A 1 83 ? -17.242 -3.397 1.837 1.00 94.94 83 GLY A O 1
ATOM 603 N N . ASN A 1 84 ? -15.319 -3.394 0.690 1.00 95.06 84 ASN A N 1
ATOM 604 C CA . ASN A 1 84 ? -14.619 -2.438 1.556 1.00 95.06 84 ASN A CA 1
ATOM 605 C C . ASN A 1 84 ? -14.146 -1.212 0.746 1.00 95.06 84 ASN A C 1
ATOM 607 O O . ASN A 1 84 ? -14.368 -1.146 -0.457 1.00 95.06 84 ASN A O 1
ATOM 611 N N . ARG A 1 85 ? -13.531 -0.206 1.367 1.00 94.81 85 ARG A N 1
ATOM 612 C CA . ARG A 1 85 ? -13.068 1.024 0.699 1.00 94.81 85 ARG A CA 1
ATOM 613 C C . ARG A 1 85 ? -11.742 1.486 1.277 1.00 94.81 85 ARG A C 1
ATOM 615 O O . ARG A 1 85 ? -11.402 1.163 2.412 1.00 94.81 85 ARG A O 1
ATOM 622 N N . LEU A 1 86 ? -11.012 2.275 0.499 1.00 95.12 86 LEU A N 1
ATOM 623 C CA . LEU A 1 86 ? -9.831 2.970 0.984 1.00 95.12 86 LEU A CA 1
ATOM 624 C C . LEU A 1 86 ? -10.247 4.265 1.692 1.00 95.12 86 LEU A C 1
ATOM 626 O O . LEU A 1 86 ? -10.774 5.189 1.074 1.00 95.12 86 LEU A O 1
ATOM 630 N N . VAL A 1 87 ? -9.985 4.342 2.992 1.00 94.69 87 VAL A N 1
ATOM 631 C CA . VAL A 1 87 ? -10.167 5.545 3.807 1.00 94.69 87 VAL A CA 1
ATOM 632 C C . VAL A 1 87 ? -8.947 6.434 3.620 1.00 94.69 87 VAL A C 1
ATOM 634 O O . VAL A 1 87 ? -7.828 6.049 3.958 1.00 94.69 87 VAL A O 1
ATOM 637 N N . VAL A 1 88 ? -9.151 7.623 3.060 1.00 93.75 88 VAL A N 1
ATOM 638 C CA . VAL A 1 88 ? -8.050 8.500 2.653 1.00 93.75 88 VAL A CA 1
ATOM 639 C C . VAL A 1 88 ? -7.970 9.693 3.589 1.00 93.75 88 VAL A C 1
ATOM 641 O O . VAL A 1 88 ? -8.890 10.505 3.676 1.00 93.75 88 VAL A O 1
ATOM 644 N N . LEU A 1 89 ? -6.841 9.794 4.278 1.00 92.88 89 LEU A N 1
ATOM 645 C CA . LEU A 1 89 ? -6.493 10.915 5.140 1.00 92.88 89 LEU A CA 1
ATOM 646 C C . LEU A 1 89 ? -5.541 11.843 4.399 1.00 92.88 89 LEU A C 1
ATOM 648 O O . LEU A 1 89 ? -4.662 11.371 3.689 1.00 92.88 89 LEU A O 1
ATOM 652 N N . HIS A 1 90 ? -5.685 13.153 4.567 1.00 90.88 90 HIS A N 1
ATOM 653 C CA . HIS A 1 90 ? -4.762 14.127 3.983 1.00 90.88 90 HIS A CA 1
ATOM 654 C C . HIS A 1 90 ? -3.840 14.667 5.075 1.00 90.88 90 HIS A C 1
ATOM 656 O O . HIS A 1 90 ? -4.306 15.023 6.154 1.00 90.88 90 HIS A O 1
ATOM 662 N N . SER A 1 91 ? -2.538 14.712 4.801 1.00 88.50 91 SER A N 1
ATOM 663 C CA . SER A 1 91 ? -1.529 15.307 5.688 1.00 88.50 91 SER A CA 1
ATOM 664 C C . SER A 1 91 ? -0.569 16.171 4.871 1.00 88.50 91 SER A C 1
ATOM 666 O O . SER A 1 91 ? -0.250 15.829 3.733 1.00 88.50 91 SER A O 1
ATOM 668 N N . ASP A 1 92 ? -0.069 17.262 5.450 1.00 84.25 92 ASP A N 1
ATOM 669 C CA . ASP A 1 92 ? 0.902 18.175 4.822 1.00 84.25 92 ASP A CA 1
ATOM 670 C C . ASP A 1 92 ? 2.337 17.599 4.836 1.00 84.25 92 ASP A C 1
ATOM 672 O O . ASP A 1 92 ? 3.289 18.286 5.196 1.00 84.25 92 ASP A O 1
ATOM 676 N N . ASP A 1 93 ? 2.481 16.315 4.499 1.00 83.50 93 ASP A N 1
ATOM 677 C CA . ASP A 1 93 ? 3.725 15.530 4.581 1.00 83.50 93 ASP A CA 1
ATOM 678 C C . ASP A 1 93 ? 4.354 15.438 5.990 1.00 83.50 93 ASP A C 1
ATOM 680 O O . ASP A 1 93 ? 5.553 15.234 6.158 1.00 83.50 93 ASP A O 1
ATOM 684 N N . ASP A 1 94 ? 3.526 15.548 7.029 1.00 90.94 94 ASP A N 1
ATOM 685 C CA . ASP A 1 94 ? 3.942 15.395 8.424 1.00 90.94 94 ASP A CA 1
ATOM 686 C C . ASP A 1 94 ? 3.562 14.000 8.947 1.00 90.94 94 ASP A C 1
ATOM 688 O O . ASP A 1 94 ? 2.376 13.664 9.076 1.00 90.94 94 ASP A O 1
ATOM 692 N N . ASP A 1 95 ? 4.579 13.186 9.250 1.00 93.25 95 ASP A N 1
ATOM 693 C CA . ASP A 1 95 ? 4.430 11.838 9.813 1.00 93.25 95 ASP A CA 1
ATOM 694 C C . ASP A 1 95 ? 3.700 11.843 11.162 1.00 93.25 95 ASP A C 1
ATOM 696 O O . ASP A 1 95 ? 2.955 10.908 11.456 1.00 93.25 95 ASP A O 1
ATOM 700 N N . THR A 1 96 ? 3.880 12.893 11.968 1.00 95.06 96 THR A N 1
ATOM 701 C CA . THR A 1 96 ? 3.267 13.017 13.297 1.00 95.06 96 THR A CA 1
ATOM 702 C C . THR A 1 96 ? 1.769 13.235 13.160 1.00 95.06 96 THR A C 1
ATOM 704 O O . THR A 1 96 ? 0.981 12.515 13.769 1.00 95.06 96 THR A O 1
ATOM 707 N N . LYS A 1 97 ? 1.358 14.171 12.294 1.00 92.81 97 LYS A N 1
ATOM 708 C CA . LYS A 1 97 ? -0.066 14.411 12.005 1.00 92.81 97 LYS A CA 1
ATOM 709 C C . LYS A 1 97 ? -0.723 13.195 11.363 1.00 92.81 97 LYS A C 1
ATOM 711 O O . LYS A 1 97 ? -1.854 12.864 11.702 1.00 92.81 97 LYS A O 1
ATOM 716 N N . ALA A 1 98 ? -0.010 12.513 10.464 1.00 93.69 98 ALA A N 1
ATOM 717 C CA . ALA A 1 98 ? -0.485 11.278 9.849 1.00 93.69 98 ALA A CA 1
ATOM 718 C C . ALA A 1 98 ? -0.760 10.197 10.908 1.00 93.69 98 ALA A C 1
ATOM 720 O O . ALA A 1 98 ? -1.853 9.633 10.940 1.00 93.69 98 ALA A O 1
ATOM 721 N N . ALA A 1 99 ? 0.200 9.956 11.805 1.00 96.25 99 ALA A N 1
ATOM 722 C CA . ALA A 1 99 ? 0.058 9.000 12.897 1.00 96.25 99 ALA A CA 1
ATOM 723 C C . ALA A 1 99 ? -1.080 9.378 13.860 1.00 96.25 99 ALA A C 1
ATOM 725 O O . ALA A 1 99 ? -1.894 8.524 14.203 1.00 96.25 99 ALA A O 1
ATOM 726 N N . GLN A 1 100 ? -1.195 10.657 14.231 1.00 95.31 100 GLN A N 1
ATOM 727 C CA . GLN A 1 100 ? -2.289 11.163 15.066 1.00 95.31 100 GLN A CA 1
ATOM 728 C C . GLN A 1 100 ? -3.660 10.954 14.416 1.00 95.31 100 GLN A C 1
ATOM 730 O O . GLN A 1 100 ? -4.587 10.490 15.076 1.00 95.31 100 GLN A O 1
ATOM 735 N N . ALA A 1 101 ? -3.799 11.249 13.122 1.00 93.50 101 ALA A N 1
ATOM 736 C CA . ALA A 1 101 ? -5.058 11.063 12.408 1.00 93.50 101 ALA A CA 1
ATOM 737 C C . ALA A 1 101 ? -5.451 9.576 12.325 1.00 93.50 101 ALA A C 1
ATOM 739 O O . ALA A 1 101 ? -6.616 9.230 12.526 1.00 93.50 101 ALA A O 1
ATOM 740 N N . VAL A 1 102 ? -4.485 8.677 12.107 1.00 95.69 102 VAL A N 1
ATOM 741 C CA . VAL A 1 102 ? -4.726 7.226 12.151 1.00 95.69 102 VAL A CA 1
ATOM 742 C C . VAL A 1 102 ? -5.118 6.781 13.563 1.00 95.69 102 VAL A C 1
ATOM 744 O O . VAL A 1 102 ? -6.129 6.098 13.714 1.00 95.69 102 VAL A O 1
ATOM 747 N N . ALA A 1 103 ? -4.401 7.214 14.604 1.00 96.81 103 ALA A N 1
ATOM 748 C CA . ALA A 1 103 ? -4.722 6.894 15.998 1.00 96.81 103 ALA A CA 1
ATOM 749 C C . ALA A 1 103 ? -6.140 7.350 16.386 1.00 96.81 103 ALA A C 1
ATOM 751 O O . ALA A 1 103 ? -6.873 6.626 17.062 1.00 96.81 103 ALA A O 1
ATOM 752 N N . GLN A 1 104 ? -6.573 8.511 15.889 1.00 94.25 104 GLN A N 1
ATOM 753 C CA . GLN A 1 104 ? -7.937 8.997 16.075 1.00 94.25 104 GLN A CA 1
ATOM 754 C C . GLN A 1 104 ? -8.982 8.104 15.385 1.00 94.25 104 GLN A C 1
ATOM 756 O O . GLN A 1 104 ? -10.070 7.936 15.934 1.00 94.25 104 GLN A O 1
ATOM 761 N N . ILE A 1 105 ? -8.684 7.499 14.224 1.00 94.50 105 ILE A N 1
ATOM 762 C CA . ILE A 1 105 ? -9.568 6.486 13.615 1.00 94.50 105 ILE A CA 1
ATOM 763 C C . ILE A 1 105 ? -9.666 5.259 14.519 1.00 94.50 105 ILE A C 1
ATOM 765 O O . ILE A 1 105 ? -10.776 4.800 14.791 1.00 94.50 105 ILE A O 1
ATOM 769 N N . VAL A 1 106 ? -8.533 4.742 15.004 1.00 96.19 106 VAL A N 1
ATOM 770 C CA . VAL A 1 106 ? -8.510 3.570 15.898 1.00 96.19 106 VAL A CA 1
ATOM 771 C C . VAL A 1 106 ? -9.366 3.842 17.136 1.00 96.19 106 VAL A C 1
ATOM 773 O O . VAL A 1 106 ? -10.231 3.040 17.478 1.00 96.19 106 VAL A O 1
ATOM 776 N N . HIS A 1 107 ? -9.196 5.014 17.752 1.00 95.06 107 HIS A N 1
ATOM 777 C CA . HIS A 1 107 ? -9.961 5.427 18.926 1.00 95.06 107 HIS A CA 1
ATOM 778 C C . HIS A 1 107 ? -11.467 5.537 18.637 1.00 95.06 107 HIS A C 1
ATOM 780 O O . HIS A 1 107 ? -12.278 4.962 19.356 1.00 95.06 107 HIS A O 1
ATOM 786 N N . LYS A 1 108 ? -11.861 6.220 17.553 1.00 92.38 108 LYS A N 1
ATOM 787 C CA . LYS A 1 108 ? -13.280 6.426 17.203 1.00 92.38 108 LYS A CA 1
ATOM 788 C C . LYS A 1 108 ? -14.010 5.149 16.806 1.00 92.38 108 LYS A C 1
ATOM 790 O O . LYS A 1 108 ? -15.194 5.010 17.090 1.00 92.38 108 LYS A O 1
ATOM 795 N N . THR A 1 109 ? -13.324 4.240 16.122 1.00 93.88 109 THR A N 1
ATOM 796 C CA . THR A 1 109 ? -13.911 2.965 15.674 1.00 93.88 109 THR A CA 1
ATOM 797 C C . THR A 1 109 ? -13.944 1.912 16.784 1.00 93.88 109 THR A C 1
ATOM 799 O O . THR A 1 109 ? -14.617 0.886 16.642 1.00 93.88 109 THR A O 1
ATOM 802 N N . GLY A 1 110 ? -13.238 2.161 17.894 1.00 94.94 110 GLY A N 1
ATOM 803 C CA . GLY A 1 110 ? -13.027 1.177 18.951 1.00 94.94 110 GLY A CA 1
ATOM 804 C C . GLY A 1 110 ? -12.263 -0.047 18.448 1.00 94.94 110 GLY A C 1
ATOM 805 O O . GLY A 1 110 ? -12.529 -1.155 18.904 1.00 94.94 110 GLY A O 1
ATOM 806 N N . ALA A 1 111 ? -11.380 0.133 17.460 1.00 96.56 111 ALA A N 1
ATOM 807 C CA . ALA A 1 111 ? -10.574 -0.955 16.929 1.00 96.56 111 ALA A CA 1
ATOM 808 C C . ALA A 1 111 ? -9.608 -1.480 17.995 1.00 96.56 111 ALA A C 1
ATOM 810 O O . ALA A 1 111 ? -8.905 -0.699 18.633 1.00 96.56 111 ALA A O 1
ATOM 811 N N . GLN A 1 112 ? -9.570 -2.801 18.171 1.00 97.12 112 GLN A N 1
ATOM 812 C CA . GLN A 1 112 ? -8.677 -3.465 19.124 1.00 97.12 112 GLN A CA 1
ATOM 813 C C . GLN A 1 112 ? -7.300 -3.757 18.520 1.00 97.12 112 GLN A C 1
ATOM 815 O O . GLN A 1 112 ? -6.351 -4.011 19.259 1.00 97.12 112 GLN A O 1
ATOM 820 N N . LEU A 1 113 ? -7.183 -3.708 17.190 1.00 97.94 113 LEU A N 1
ATOM 821 C CA . LEU A 1 113 ? -5.936 -3.931 16.469 1.00 97.94 113 LEU A CA 1
ATOM 822 C C . LEU A 1 113 ? -5.655 -2.781 15.495 1.00 97.94 113 LEU A C 1
ATOM 824 O O . LEU A 1 113 ? -6.471 -2.450 14.635 1.00 97.94 113 LEU A O 1
ATOM 828 N N . ALA A 1 114 ? -4.459 -2.216 15.585 1.00 98.25 114 ALA A N 1
ATOM 829 C CA . ALA A 1 114 ? -3.867 -1.371 14.565 1.00 98.25 114 ALA A CA 1
ATOM 830 C C . ALA A 1 114 ? -2.766 -2.165 13.850 1.00 98.25 114 ALA A C 1
ATOM 832 O O . ALA A 1 114 ? -1.848 -2.683 14.480 1.00 98.25 114 ALA A O 1
ATOM 833 N N . VAL A 1 115 ? -2.842 -2.258 12.526 1.00 98.31 115 VAL A N 1
ATOM 834 C CA . VAL A 1 115 ? -1.813 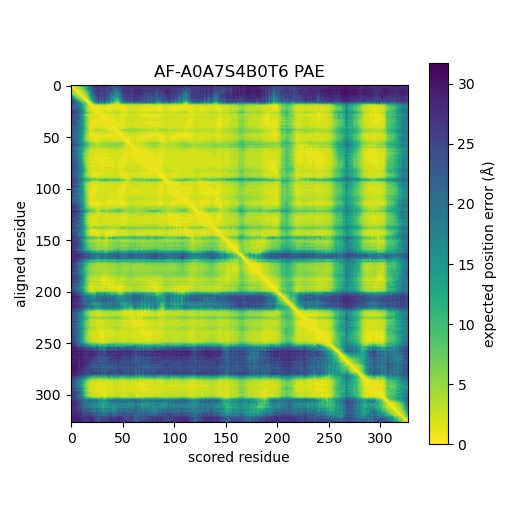-2.893 11.697 1.00 98.31 115 VAL A CA 1
ATOM 835 C C . VAL A 1 115 ? -1.140 -1.827 10.846 1.00 98.31 115 VAL A C 1
ATOM 837 O O . VAL A 1 115 ? -1.813 -1.088 10.130 1.00 98.31 115 VAL A O 1
ATOM 840 N N . LEU A 1 116 ? 0.187 -1.757 10.888 1.00 98.00 116 LEU A N 1
ATOM 841 C CA . LEU A 1 116 ? 0.981 -0.809 10.112 1.00 98.00 116 LEU A CA 1
ATOM 842 C C . LEU A 1 116 ? 1.829 -1.528 9.059 1.00 98.00 116 LEU A C 1
ATOM 844 O O . LEU A 1 116 ? 2.698 -2.338 9.384 1.00 98.00 116 LEU A O 1
ATOM 848 N N . ASP A 1 117 ? 1.648 -1.157 7.792 1.00 96.56 117 ASP A N 1
ATOM 849 C CA . ASP A 1 117 ? 2.621 -1.440 6.734 1.00 96.56 117 ASP A CA 1
ATOM 850 C C . ASP A 1 117 ? 3.801 -0.464 6.842 1.00 96.56 117 ASP A C 1
ATOM 852 O O . ASP A 1 117 ? 3.781 0.632 6.286 1.00 96.56 117 ASP A O 1
ATOM 856 N N . ALA A 1 118 ? 4.850 -0.876 7.551 1.00 94.94 118 ALA A N 1
ATOM 857 C CA . ALA A 1 118 ? 6.073 -0.100 7.761 1.00 94.94 118 ALA A CA 1
ATOM 858 C C . ALA A 1 118 ? 7.110 -0.290 6.637 1.00 94.94 118 ALA A C 1
ATOM 860 O O . ALA A 1 118 ? 8.301 -0.060 6.831 1.00 94.94 118 ALA A O 1
ATOM 861 N N . SER A 1 119 ? 6.666 -0.705 5.452 1.00 90.06 119 SER A N 1
ATOM 862 C CA . SER A 1 119 ? 7.520 -0.922 4.279 1.00 90.06 119 SER A CA 1
ATOM 863 C C . SER A 1 119 ? 8.039 0.362 3.627 1.00 90.06 119 SER A C 1
ATOM 865 O O . SER A 1 119 ? 8.859 0.311 2.708 1.00 90.06 119 SER A O 1
ATOM 867 N N . SER A 1 120 ? 7.542 1.531 4.034 1.00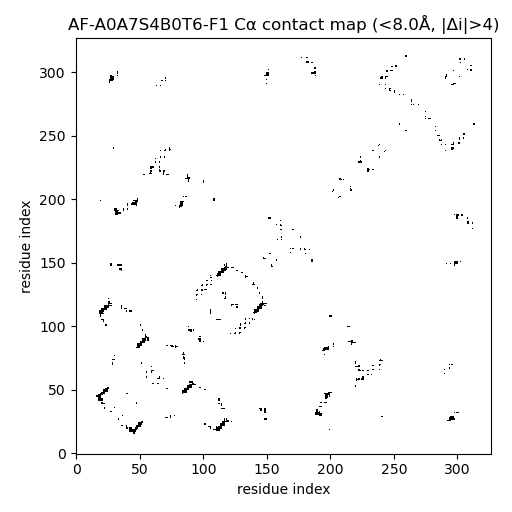 89.00 120 SER A N 1
ATOM 868 C CA . SER A 1 120 ? 8.028 2.802 3.502 1.00 89.00 120 SER A CA 1
ATOM 869 C C . SER A 1 120 ? 9.356 3.212 4.148 1.00 89.00 120 SER A C 1
ATOM 871 O O . SER A 1 120 ? 9.765 2.693 5.183 1.00 89.00 120 SER A O 1
ATOM 873 N N . LYS A 1 121 ? 10.020 4.221 3.569 1.00 85.00 121 LYS A N 1
ATOM 874 C CA . LYS A 1 121 ? 11.251 4.799 4.135 1.00 85.00 121 LYS A CA 1
ATOM 875 C C . LYS A 1 121 ? 11.047 5.323 5.568 1.00 85.00 121 LYS A C 1
ATOM 877 O O . LYS A 1 121 ? 11.986 5.289 6.353 1.00 85.00 121 LYS A O 1
ATOM 882 N N . CYS A 1 122 ? 9.841 5.790 5.886 1.00 86.38 122 CYS A N 1
ATOM 883 C CA . CYS A 1 122 ? 9.476 6.333 7.194 1.00 86.38 122 CYS A CA 1
ATOM 884 C C . CYS A 1 122 ? 8.719 5.312 8.061 1.00 86.38 122 CYS A C 1
ATOM 886 O O . CYS A 1 122 ? 8.175 5.673 9.098 1.00 86.38 122 CYS A O 1
ATOM 888 N N . GLY A 1 123 ? 8.646 4.037 7.663 1.00 86.88 123 GLY A N 1
ATOM 889 C CA . GLY A 1 123 ? 7.811 3.049 8.347 1.00 86.88 123 GLY A CA 1
ATOM 890 C C . GLY A 1 123 ? 8.157 2.870 9.824 1.00 86.88 123 GLY A C 1
ATOM 891 O O . GLY A 1 123 ? 7.265 2.889 10.668 1.00 86.88 123 GLY A O 1
ATOM 892 N N . THR A 1 124 ? 9.449 2.778 10.154 1.00 87.56 124 THR A N 1
ATOM 893 C CA . THR A 1 124 ? 9.905 2.634 11.546 1.00 87.56 124 THR A CA 1
ATOM 894 C C . THR A 1 124 ? 9.594 3.869 12.393 1.00 87.56 124 THR A C 1
ATOM 896 O O . THR A 1 124 ? 9.151 3.721 13.526 1.00 87.56 124 THR A O 1
ATOM 899 N N . SER A 1 125 ? 9.778 5.085 11.862 1.00 94.00 125 SER A N 1
ATOM 900 C CA . SER A 1 125 ? 9.438 6.312 12.598 1.00 94.00 125 SER A CA 1
ATOM 901 C C . SER A 1 125 ? 7.928 6.463 12.768 1.00 94.00 125 SER A C 1
ATOM 903 O O . SER A 1 125 ? 7.469 6.801 13.855 1.00 94.00 125 SER A O 1
ATOM 905 N N . CYS A 1 126 ? 7.141 6.150 11.734 1.00 94.88 126 CYS A N 1
ATOM 906 C CA . CYS A 1 126 ? 5.682 6.151 11.816 1.00 94.88 126 CYS A CA 1
ATOM 907 C C . CYS A 1 126 ? 5.144 5.146 12.840 1.00 94.88 126 CYS A C 1
ATOM 909 O O . CYS A 1 126 ? 4.128 5.437 13.460 1.00 94.88 126 CYS A O 1
ATOM 911 N N . ALA A 1 127 ? 5.810 4.004 13.041 1.00 96.25 127 ALA A N 1
ATOM 912 C CA . ALA A 1 127 ? 5.421 3.037 14.063 1.00 96.25 127 ALA A CA 1
ATOM 913 C C . ALA A 1 127 ? 5.494 3.641 15.470 1.00 96.25 127 ALA A C 1
ATOM 915 O O . ALA A 1 127 ? 4.492 3.644 16.179 1.00 96.25 127 ALA A O 1
ATOM 916 N N . SER A 1 128 ? 6.634 4.239 15.834 1.00 97.25 128 SER A N 1
ATOM 917 C CA . SER A 1 128 ? 6.792 4.906 17.132 1.00 97.25 128 SER A CA 1
ATOM 918 C C . SER A 1 128 ? 5.850 6.102 17.292 1.00 97.25 128 SER A C 1
ATOM 920 O O . SER A 1 128 ? 5.305 6.323 18.368 1.00 97.25 128 SER A O 1
ATOM 922 N N . LEU A 1 129 ? 5.623 6.874 16.223 1.00 97.62 129 LEU A N 1
ATOM 923 C CA . LEU A 1 129 ? 4.678 7.995 16.252 1.00 97.62 129 LEU A CA 1
ATOM 924 C C . LEU A 1 129 ? 3.232 7.524 16.453 1.00 97.62 129 LEU A C 1
ATOM 926 O O . LEU A 1 129 ? 2.485 8.170 17.183 1.00 97.62 129 LEU A O 1
ATOM 930 N N . LEU A 1 130 ? 2.838 6.412 15.826 1.00 97.56 130 LEU A N 1
ATOM 931 C CA . LEU A 1 130 ? 1.509 5.831 15.995 1.00 97.56 130 LEU A CA 1
ATOM 932 C C . LEU A 1 130 ? 1.326 5.256 17.399 1.00 97.56 130 LEU A C 1
ATOM 934 O O . LEU A 1 130 ? 0.291 5.495 18.007 1.00 97.56 130 LEU A O 1
ATOM 938 N N . GLU A 1 131 ? 2.322 4.546 17.922 1.00 97.75 131 GLU A N 1
ATOM 939 C CA . GLU A 1 131 ? 2.303 4.009 19.286 1.00 97.75 131 GLU A CA 1
ATOM 940 C C . GLU A 1 131 ? 2.136 5.125 20.326 1.00 97.75 131 GLU A C 1
ATOM 942 O O . GLU A 1 131 ? 1.231 5.066 21.160 1.00 97.75 131 GLU A O 1
ATOM 947 N N . ASN A 1 132 ? 2.919 6.203 20.203 1.00 97.88 132 ASN A N 1
ATOM 948 C CA . ASN A 1 132 ? 2.783 7.384 21.056 1.00 97.88 132 ASN A CA 1
ATOM 949 C C . ASN A 1 132 ? 1.389 8.016 20.925 1.00 97.88 132 ASN A C 1
ATOM 951 O O . ASN A 1 132 ? 0.739 8.284 21.929 1.00 97.88 132 ASN A O 1
ATOM 955 N N . ALA A 1 133 ? 0.888 8.197 19.699 1.00 97.44 133 ALA A N 1
ATOM 956 C CA . ALA A 1 133 ? -0.428 8.792 19.471 1.00 97.44 133 ALA A CA 1
ATOM 957 C C . ALA A 1 133 ? -1.590 7.924 19.998 1.00 97.44 133 ALA A C 1
ATOM 959 O O . ALA A 1 133 ? -2.605 8.461 20.439 1.00 97.44 133 ALA A O 1
ATOM 960 N N . LEU A 1 134 ? -1.464 6.592 19.965 1.00 97.56 134 LEU A N 1
ATOM 961 C CA . LEU A 1 134 ? -2.433 5.674 20.573 1.00 97.56 134 LEU A CA 1
ATOM 962 C C . LEU A 1 134 ? -2.405 5.780 22.102 1.00 97.56 134 LEU A C 1
ATOM 964 O O . LEU A 1 134 ? -3.467 5.883 22.720 1.00 97.56 134 LEU A O 1
ATOM 968 N N . SER A 1 135 ? -1.205 5.830 22.688 1.00 97.31 135 SER A N 1
ATOM 969 C CA . SER A 1 135 ? -1.007 6.021 24.128 1.00 97.31 135 SER A CA 1
ATOM 970 C C . SER A 1 135 ? -1.580 7.357 24.613 1.00 97.31 135 SER A C 1
ATOM 972 O O . SER A 1 135 ? -2.287 7.390 25.618 1.00 97.31 135 SER A O 1
ATOM 974 N N . ASP A 1 136 ? -1.344 8.448 23.881 1.00 97.19 136 ASP A N 1
ATOM 975 C CA . ASP A 1 136 ? -1.856 9.787 24.211 1.00 97.19 136 ASP A CA 1
ATOM 976 C C . ASP A 1 136 ? -3.394 9.844 24.223 1.00 97.19 136 ASP A C 1
ATOM 978 O O . ASP A 1 136 ? -3.993 10.612 24.976 1.00 97.19 136 ASP A O 1
ATOM 982 N N . LEU A 1 137 ? -4.051 9.007 23.412 1.00 96.31 137 LEU A N 1
ATOM 983 C CA . LEU A 1 137 ? -5.510 8.867 23.372 1.00 96.31 137 LEU A CA 1
ATOM 984 C C . LEU A 1 137 ? -6.057 7.856 24.396 1.00 96.31 137 LEU A C 1
ATOM 986 O O . LEU A 1 137 ? -7.261 7.587 24.395 1.00 96.31 137 LEU A O 1
ATOM 990 N N . GLY A 1 138 ? -5.200 7.268 25.240 1.00 95.44 138 GLY A N 1
ATOM 991 C CA . GLY A 1 138 ? -5.576 6.220 26.193 1.00 95.44 138 GLY A CA 1
ATOM 992 C C . GLY A 1 138 ? -6.117 4.958 25.515 1.00 95.44 138 GLY A C 1
ATOM 993 O O . GLY A 1 138 ? -6.963 4.267 26.084 1.00 95.44 138 GLY A O 1
ATOM 994 N N . ASN A 1 139 ? -5.702 4.693 24.273 1.00 91.69 139 ASN A N 1
ATOM 995 C CA . ASN A 1 139 ? -6.166 3.550 23.503 1.00 91.69 139 ASN A CA 1
ATOM 996 C C . ASN A 1 139 ? -5.272 2.330 23.762 1.00 91.69 139 ASN A C 1
ATOM 998 O O . ASN A 1 139 ? -4.061 2.398 23.586 1.00 91.69 139 ASN A O 1
ATOM 1002 N N . ASN A 1 140 ? -5.886 1.202 24.124 1.00 93.56 140 ASN A N 1
ATOM 1003 C CA . ASN A 1 140 ? -5.196 -0.062 24.397 1.00 93.56 140 ASN A CA 1
ATOM 1004 C C . ASN A 1 140 ? -5.155 -1.000 23.177 1.00 93.56 140 ASN A C 1
ATOM 1006 O O . ASN A 1 140 ? -4.959 -2.205 23.336 1.00 93.56 140 ASN A O 1
ATOM 1010 N N . ALA A 1 141 ? -5.395 -0.481 21.970 1.00 96.19 141 ALA A N 1
ATOM 1011 C CA . ALA A 1 141 ? -5.286 -1.256 20.743 1.00 96.19 141 ALA A CA 1
ATOM 1012 C C . ALA A 1 141 ? -3.876 -1.849 20.595 1.00 96.19 141 ALA A C 1
ATOM 1014 O O . ALA A 1 141 ? -2.877 -1.141 20.726 1.00 96.19 141 ALA A O 1
ATOM 1015 N N . ALA A 1 142 ? -3.795 -3.141 20.278 1.00 97.25 142 ALA A N 1
ATOM 1016 C CA . ALA A 1 142 ? -2.529 -3.770 19.930 1.00 97.25 142 ALA A CA 1
ATOM 1017 C C . ALA A 1 142 ? -2.001 -3.164 18.622 1.00 97.25 142 ALA A C 1
ATOM 1019 O O . ALA A 1 142 ? -2.769 -2.970 17.679 1.00 97.25 142 ALA A O 1
ATOM 1020 N N . LEU A 1 143 ? -0.700 -2.883 18.550 1.00 97.81 143 LEU A N 1
ATOM 1021 C CA . LEU A 1 143 ? -0.044 -2.412 17.332 1.00 97.81 143 LEU A CA 1
ATOM 1022 C C . LEU A 1 143 ? 0.833 -3.523 16.750 1.00 97.81 143 LEU A C 1
ATOM 1024 O O . LEU A 1 143 ? 1.795 -3.958 17.379 1.00 97.81 143 LEU A O 1
ATOM 1028 N N . GLU A 1 144 ? 0.533 -3.950 15.525 1.00 97.62 144 GLU A N 1
ATOM 1029 C CA . GLU A 1 144 ? 1.353 -4.900 14.771 1.00 97.62 144 GLU A CA 1
ATOM 1030 C C . GLU A 1 144 ? 2.015 -4.222 13.566 1.00 97.62 144 GLU A C 1
ATOM 1032 O O . GLU A 1 144 ? 1.374 -3.503 12.798 1.00 97.62 144 GLU A O 1
ATOM 1037 N N . ILE A 1 145 ? 3.317 -4.458 13.384 1.00 96.69 145 ILE A N 1
ATOM 1038 C CA . ILE A 1 145 ? 4.149 -3.735 12.415 1.00 96.69 145 ILE A CA 1
ATOM 1039 C C . ILE A 1 145 ? 4.729 -4.707 11.386 1.00 96.69 145 ILE A C 1
ATOM 1041 O O . ILE A 1 145 ? 5.387 -5.685 11.733 1.00 96.69 145 ILE A O 1
ATOM 1045 N N . PHE A 1 146 ? 4.561 -4.385 10.103 1.00 95.25 146 PHE A N 1
ATOM 1046 C CA . PHE A 1 146 ? 5.046 -5.179 8.975 1.00 95.25 146 PHE A CA 1
ATOM 1047 C C . PHE A 1 146 ? 6.022 -4.365 8.113 1.00 95.25 146 PHE A C 1
ATOM 1049 O O . PHE A 1 146 ? 5.604 -3.642 7.211 1.00 95.25 146 PHE A O 1
ATOM 1056 N N . ALA A 1 147 ? 7.328 -4.484 8.373 1.00 89.88 147 ALA A N 1
ATOM 1057 C CA . ALA A 1 147 ? 8.370 -3.704 7.682 1.00 89.88 147 ALA A CA 1
ATOM 1058 C C . ALA A 1 147 ? 8.911 -4.354 6.389 1.00 89.88 147 ALA A C 1
ATOM 1060 O O . ALA A 1 147 ? 9.299 -3.659 5.451 1.00 89.88 147 ALA A O 1
ATOM 1061 N N . ASP A 1 148 ? 8.887 -5.686 6.299 1.00 82.75 148 ASP A N 1
ATOM 1062 C CA . ASP A 1 148 ? 9.565 -6.435 5.225 1.00 82.75 148 ASP A CA 1
ATOM 1063 C C . ASP A 1 148 ? 8.600 -6.953 4.142 1.00 82.75 148 ASP A C 1
ATOM 1065 O O . ASP A 1 148 ? 8.948 -7.795 3.309 1.00 82.75 148 ASP A O 1
ATOM 1069 N N . SER A 1 149 ? 7.361 -6.453 4.123 1.00 76.94 149 SER A N 1
ATOM 1070 C CA . SER A 1 149 ? 6.283 -7.026 3.308 1.00 76.94 149 SER A CA 1
ATOM 1071 C C . SER A 1 149 ? 6.538 -6.916 1.796 1.00 76.94 149 SER A C 1
ATOM 1073 O O . SER A 1 149 ? 6.079 -7.772 1.034 1.00 76.94 149 SER A O 1
ATOM 1075 N N . HIS A 1 150 ? 7.311 -5.912 1.372 1.00 80.81 150 HIS A N 1
ATOM 1076 C CA . HIS A 1 150 ? 7.663 -5.613 -0.019 1.00 80.81 150 HIS A CA 1
ATOM 1077 C C . HIS A 1 150 ? 8.999 -6.225 -0.488 1.00 80.81 150 HIS A C 1
ATOM 1079 O O . HIS A 1 150 ? 9.282 -6.228 -1.692 1.00 80.81 150 HIS A O 1
ATOM 1085 N N . LEU A 1 151 ? 9.822 -6.738 0.434 1.00 85.88 151 LEU A N 1
ATOM 1086 C CA . LEU A 1 151 ? 11.153 -7.259 0.124 1.00 85.88 151 LEU A CA 1
ATOM 1087 C C . LEU A 1 151 ? 11.087 -8.667 -0.482 1.00 85.88 151 LEU A C 1
ATOM 1089 O O . LEU A 1 151 ? 10.226 -9.483 -0.145 1.00 85.88 151 LEU A O 1
ATOM 1093 N N . LEU A 1 152 ? 12.036 -8.965 -1.377 1.00 88.50 152 LEU A N 1
ATOM 1094 C CA . LEU A 1 152 ? 12.215 -10.322 -1.909 1.00 88.50 152 LEU A CA 1
ATOM 1095 C C . LEU A 1 152 ? 12.699 -11.270 -0.810 1.00 88.50 152 LEU A C 1
ATOM 1097 O O . LEU A 1 152 ? 12.188 -12.373 -0.652 1.00 88.50 152 LEU A O 1
ATOM 1101 N N . LEU A 1 153 ? 13.714 -10.811 -0.084 1.00 86.81 153 LEU A N 1
ATOM 1102 C CA . LEU A 1 153 ? 14.323 -11.489 1.043 1.00 86.81 153 LEU A CA 1
ATOM 1103 C C . LEU A 1 153 ? 14.187 -10.539 2.234 1.00 86.81 153 LEU A C 1
ATOM 1105 O O . LEU A 1 153 ? 14.718 -9.427 2.152 1.00 86.81 153 LEU A O 1
ATOM 1109 N N . PRO A 1 154 ? 13.493 -10.942 3.309 1.00 84.19 154 PRO A N 1
ATOM 1110 C CA . PRO A 1 154 ? 13.454 -10.170 4.546 1.00 84.19 154 PRO A CA 1
ATOM 1111 C C . PRO A 1 154 ? 14.866 -9.854 5.062 1.00 84.19 154 PRO A C 1
ATOM 1113 O O . PRO A 1 154 ? 15.851 -10.489 4.653 1.00 84.19 154 PRO A O 1
ATOM 1116 N N . PHE A 1 155 ? 15.007 -8.834 5.907 1.00 81.81 155 PHE A N 1
ATOM 1117 C CA . PHE A 1 155 ? 16.333 -8.323 6.272 1.00 81.81 155 PHE A CA 1
ATOM 1118 C C . PHE A 1 155 ? 17.188 -9.365 7.013 1.00 81.81 155 PHE A C 1
ATOM 1120 O O . PHE A 1 155 ? 18.380 -9.516 6.726 1.00 81.81 155 PHE A O 1
ATOM 1127 N N . ASP A 1 156 ? 16.578 -10.134 7.913 1.00 80.69 156 ASP A N 1
ATOM 1128 C CA . ASP A 1 156 ? 17.209 -11.238 8.644 1.00 80.69 156 ASP A CA 1
ATOM 1129 C C . ASP A 1 156 ? 17.708 -12.342 7.691 1.00 80.69 156 ASP A C 1
ATOM 1131 O O . ASP A 1 156 ? 18.824 -12.854 7.830 1.00 80.69 156 ASP A O 1
ATOM 1135 N N . VAL A 1 157 ? 16.925 -12.655 6.656 1.00 84.12 157 VAL A N 1
ATOM 1136 C CA . VAL A 1 157 ? 17.286 -13.608 5.602 1.00 84.12 157 VAL A CA 1
ATOM 1137 C C . VAL A 1 157 ? 18.434 -13.068 4.750 1.00 84.12 157 VAL A C 1
ATOM 1139 O O . VAL A 1 157 ? 19.414 -13.774 4.503 1.00 84.12 157 VAL A O 1
ATOM 1142 N N . SER A 1 158 ? 18.369 -11.793 4.371 1.00 81.56 158 SER A N 1
ATOM 1143 C CA . SER A 1 158 ? 19.417 -11.107 3.609 1.00 81.56 158 SER A CA 1
ATOM 1144 C C . SER A 1 158 ? 20.747 -11.067 4.369 1.00 81.56 158 SER A C 1
ATOM 1146 O O . SER A 1 158 ? 21.813 -11.237 3.773 1.00 81.56 158 SER A O 1
ATOM 1148 N N . CYS A 1 159 ? 20.714 -10.929 5.698 1.00 80.31 159 CYS A N 1
ATOM 1149 C CA . CYS A 1 159 ? 21.914 -10.975 6.534 1.00 80.31 159 CYS A CA 1
ATOM 1150 C C . CYS A 1 159 ? 22.614 -12.342 6.491 1.00 80.31 159 CYS A C 1
ATOM 1152 O O . CYS A 1 159 ? 23.845 -12.395 6.528 1.00 80.31 159 CYS A O 1
ATOM 1154 N N . ARG A 1 160 ? 21.871 -13.447 6.326 1.00 79.81 160 ARG A N 1
ATOM 1155 C CA . ARG A 1 160 ? 22.459 -14.792 6.183 1.00 79.81 160 ARG A CA 1
ATOM 1156 C C . ARG A 1 160 ? 23.289 -14.937 4.903 1.00 79.81 160 ARG A C 1
ATOM 1158 O O . ARG A 1 160 ? 24.308 -15.628 4.926 1.00 79.81 160 ARG A O 1
ATOM 1165 N N . ALA A 1 161 ? 22.939 -14.227 3.824 1.00 80.19 161 ALA A N 1
ATOM 1166 C CA . ALA A 1 161 ? 23.734 -14.201 2.588 1.00 80.19 161 ALA A CA 1
ATOM 1167 C C . ALA A 1 161 ? 25.112 -13.527 2.753 1.00 80.19 161 ALA A C 1
ATOM 1169 O O . ALA A 1 161 ? 25.997 -13.719 1.919 1.00 80.19 161 ALA A O 1
ATOM 1170 N N . LEU A 1 162 ? 25.334 -12.743 3.816 1.00 73.50 162 LEU A N 1
ATOM 1171 C CA . LEU A 1 162 ? 26.592 -12.015 4.031 1.00 73.50 162 LEU A CA 1
ATOM 1172 C C . LEU A 1 162 ? 27.704 -12.860 4.678 1.00 73.50 162 LEU A C 1
ATOM 1174 O O . LEU A 1 162 ? 28.849 -12.402 4.746 1.00 73.50 162 LEU A O 1
ATOM 1178 N N . GLY A 1 163 ? 27.396 -14.100 5.080 1.00 69.19 163 GLY A N 1
ATOM 1179 C CA . GLY A 1 163 ? 28.328 -15.030 5.721 1.00 69.19 163 GLY A CA 1
ATOM 1180 C C . GLY A 1 163 ? 28.668 -14.668 7.176 1.00 69.19 163 GLY A C 1
ATOM 1181 O O . GLY A 1 163 ? 28.453 -13.550 7.637 1.00 69.19 163 GLY A O 1
ATOM 1182 N N . ARG A 1 164 ? 29.246 -15.628 7.920 1.00 63.84 164 ARG A N 1
ATOM 1183 C CA . ARG A 1 164 ? 29.516 -15.516 9.376 1.00 63.84 164 ARG A CA 1
ATOM 1184 C C . ARG A 1 164 ? 30.453 -14.365 9.770 1.00 63.84 164 ARG A C 1
ATOM 1186 O O . ARG A 1 164 ? 30.402 -13.897 10.896 1.00 63.84 164 ARG A O 1
ATOM 1193 N N . SER A 1 165 ? 31.300 -13.896 8.851 1.00 57.41 165 SER A N 1
ATOM 1194 C CA . SER A 1 165 ? 32.334 -12.887 9.129 1.00 57.41 165 SER A CA 1
ATOM 1195 C C . SER A 1 165 ? 31.818 -11.437 9.140 1.00 57.41 165 SER A C 1
ATOM 1197 O O . SER A 1 165 ? 32.621 -10.514 9.273 1.00 57.41 165 SER A O 1
ATOM 1199 N N . ARG A 1 166 ? 30.516 -11.200 8.933 1.00 61.94 166 ARG A N 1
ATOM 1200 C CA . ARG A 1 166 ? 29.948 -9.850 8.764 1.00 61.94 166 ARG A CA 1
ATOM 1201 C C . ARG A 1 166 ? 28.755 -9.608 9.684 1.00 61.94 166 ARG A C 1
ATOM 1203 O O . ARG A 1 166 ? 27.664 -9.252 9.245 1.00 61.94 166 ARG A O 1
ATOM 1210 N N . THR A 1 167 ? 28.998 -9.774 10.980 1.00 54.25 167 THR A N 1
ATOM 1211 C CA . THR A 1 167 ? 28.134 -9.304 12.068 1.00 54.25 167 THR A CA 1
ATOM 1212 C C . THR A 1 167 ? 28.035 -7.777 11.996 1.00 54.25 167 THR A C 1
ATOM 1214 O O . THR A 1 167 ? 28.940 -7.064 12.417 1.00 54.25 167 THR A O 1
ATOM 1217 N N . GLY A 1 168 ? 26.984 -7.267 11.355 1.00 61.00 168 GLY A N 1
ATOM 1218 C CA . GLY A 1 168 ? 26.785 -5.828 11.150 1.00 61.00 168 GLY A CA 1
ATOM 1219 C C . GLY A 1 168 ? 25.913 -5.457 9.950 1.00 61.00 168 GLY A C 1
ATOM 1220 O O . GLY A 1 168 ? 25.708 -4.273 9.710 1.00 61.00 168 GLY A O 1
ATOM 1221 N N . GLY A 1 169 ? 25.435 -6.434 9.166 1.00 65.38 169 GLY A N 1
ATOM 1222 C CA . GLY A 1 169 ? 24.397 -6.223 8.143 1.00 65.38 169 GLY A CA 1
ATOM 1223 C C . GLY A 1 169 ? 24.825 -5.410 6.912 1.00 65.38 169 GLY A C 1
ATOM 1224 O O . GLY A 1 169 ? 24.016 -5.157 6.026 1.00 65.38 169 GLY A O 1
ATOM 1225 N N . LYS A 1 170 ? 26.096 -4.994 6.815 1.00 74.62 170 LYS A N 1
ATOM 1226 C CA . LYS A 1 170 ? 26.585 -4.158 5.708 1.00 74.62 170 LYS A CA 1
ATOM 1227 C C . LYS A 1 170 ? 27.016 -4.989 4.499 1.00 74.62 170 LYS A C 1
ATOM 1229 O O . LYS A 1 170 ? 27.936 -5.813 4.565 1.00 74.62 170 LYS A O 1
ATOM 1234 N N . ILE A 1 171 ? 26.420 -4.691 3.346 1.00 73.19 171 ILE A N 1
ATOM 1235 C CA . ILE A 1 171 ? 26.770 -5.297 2.058 1.00 73.19 171 ILE A CA 1
ATOM 1236 C C . ILE A 1 171 ? 27.936 -4.534 1.415 1.00 73.19 171 ILE A C 1
ATOM 1238 O O . ILE A 1 171 ? 27.735 -3.582 0.673 1.00 73.19 171 ILE A O 1
ATOM 1242 N N . LEU A 1 172 ? 29.181 -4.956 1.665 1.00 75.38 172 LEU A N 1
ATOM 1243 C CA . LEU A 1 172 ? 30.356 -4.280 1.073 1.00 75.38 172 LEU A CA 1
ATOM 1244 C C . LEU A 1 172 ? 30.647 -4.693 -0.379 1.00 75.38 172 LEU A C 1
ATOM 1246 O O . LEU A 1 172 ? 31.416 -4.033 -1.070 1.00 75.38 172 LEU A O 1
ATOM 1250 N N . ARG A 1 173 ? 30.125 -5.843 -0.827 1.00 82.81 173 ARG A N 1
ATOM 1251 C CA . ARG A 1 173 ? 30.389 -6.393 -2.166 1.00 82.81 173 ARG A CA 1
ATOM 1252 C C . ARG A 1 173 ? 29.108 -6.952 -2.759 1.00 82.81 173 ARG A C 1
ATOM 1254 O O . ARG A 1 173 ? 28.744 -8.096 -2.492 1.00 82.81 173 ARG A O 1
ATOM 1261 N N . TRP A 1 174 ? 28.463 -6.142 -3.590 1.00 83.12 174 TRP A N 1
ATOM 1262 C CA . TRP A 1 174 ? 27.199 -6.492 -4.230 1.00 83.12 174 TRP A CA 1
ATOM 1263 C C . TRP A 1 174 ? 27.241 -7.822 -5.013 1.00 83.12 174 TRP A C 1
ATOM 1265 O O . TRP A 1 174 ? 26.369 -8.655 -4.783 1.00 83.12 174 TRP A O 1
ATOM 1275 N N . PRO A 1 175 ? 28.274 -8.130 -5.832 1.00 85.44 175 PRO A N 1
ATOM 1276 C CA . PRO A 1 175 ? 28.314 -9.403 -6.562 1.00 85.44 175 PRO A CA 1
ATOM 1277 C C . PRO A 1 175 ? 28.386 -10.640 -5.656 1.00 85.44 175 PRO A C 1
ATOM 1279 O O . PRO A 1 175 ? 27.794 -11.672 -5.962 1.00 85.44 175 PRO A O 1
ATOM 1282 N N . THR A 1 176 ? 29.108 -10.548 -4.534 1.00 82.62 176 THR A N 1
ATOM 1283 C CA . THR A 1 176 ? 29.203 -11.642 -3.554 1.00 82.62 176 THR A CA 1
ATOM 1284 C C . THR A 1 176 ? 27.857 -11.881 -2.886 1.00 82.62 176 THR A C 1
ATOM 1286 O O . THR A 1 176 ? 27.432 -13.027 -2.779 1.00 82.62 176 THR A O 1
ATOM 1289 N N . TYR A 1 177 ? 27.181 -10.799 -2.492 1.00 85.06 177 TYR A N 1
ATOM 1290 C CA . TYR A 1 177 ? 25.841 -10.875 -1.925 1.00 85.06 177 TYR A CA 1
ATOM 1291 C C . TYR A 1 177 ? 24.855 -11.521 -2.894 1.00 85.06 177 TYR A C 1
ATOM 1293 O O . TYR A 1 177 ? 24.195 -12.475 -2.511 1.00 85.06 177 TYR A O 1
ATOM 1301 N N . LEU A 1 178 ? 24.808 -11.082 -4.156 1.00 85.19 178 LEU A N 1
ATOM 1302 C CA . LEU A 1 178 ? 23.893 -11.659 -5.146 1.00 85.19 178 LEU A CA 1
ATOM 1303 C C . LEU A 1 178 ? 24.120 -13.156 -5.355 1.00 85.19 178 LEU A C 1
ATOM 1305 O O . LEU A 1 178 ? 23.158 -13.911 -5.428 1.00 85.19 178 LEU A O 1
ATOM 1309 N N . ARG A 1 179 ? 25.383 -13.598 -5.416 1.00 85.75 179 ARG A N 1
ATOM 1310 C CA . ARG A 1 179 ? 25.704 -15.024 -5.550 1.00 85.75 179 ARG A CA 1
ATOM 1311 C C . ARG A 1 179 ? 25.200 -15.833 -4.356 1.00 85.75 179 ARG A C 1
ATOM 1313 O O . ARG A 1 179 ? 24.671 -16.916 -4.554 1.00 85.75 179 ARG A O 1
ATOM 1320 N N . ALA A 1 180 ? 25.369 -15.318 -3.140 1.00 86.00 180 ALA A N 1
ATOM 1321 C CA . ALA A 1 180 ? 24.892 -15.988 -1.935 1.00 86.00 180 ALA A CA 1
ATOM 1322 C C . ALA A 1 180 ? 23.357 -15.954 -1.828 1.00 86.00 180 ALA A C 1
ATOM 1324 O O . ALA A 1 180 ? 22.741 -16.973 -1.535 1.00 86.00 180 ALA A O 1
ATOM 1325 N N . ALA A 1 181 ? 22.741 -14.810 -2.128 1.00 86.75 181 ALA A N 1
ATOM 1326 C CA . ALA A 1 181 ? 21.295 -14.621 -2.124 1.00 86.75 181 ALA A CA 1
ATOM 1327 C C . ALA A 1 181 ? 20.584 -15.485 -3.178 1.00 86.75 181 ALA A C 1
ATOM 1329 O O . ALA A 1 181 ? 19.471 -15.933 -2.937 1.00 86.75 181 ALA A O 1
ATOM 1330 N N . ALA A 1 182 ? 21.234 -15.779 -4.310 1.00 86.38 182 ALA A N 1
ATOM 1331 C CA . ALA A 1 182 ? 20.699 -16.674 -5.338 1.00 86.38 182 ALA A CA 1
ATOM 1332 C C . ALA A 1 182 ? 20.515 -18.123 -4.861 1.00 86.38 182 ALA A C 1
ATOM 1334 O O . ALA A 1 182 ? 19.756 -18.864 -5.478 1.00 86.38 182 ALA A O 1
ATOM 1335 N N . CYS A 1 183 ? 21.206 -18.516 -3.788 1.00 86.12 183 CYS A N 1
ATOM 1336 C CA . CYS A 1 183 ? 21.077 -19.832 -3.168 1.00 86.12 183 CYS A CA 1
ATOM 1337 C C . CYS A 1 183 ? 20.080 -19.852 -2.000 1.00 86.12 183 CYS A C 1
ATOM 1339 O O . CYS A 1 183 ? 19.878 -20.908 -1.406 1.00 86.12 183 CYS A O 1
ATOM 1341 N N . LEU A 1 184 ? 19.516 -18.702 -1.617 1.00 86.44 184 LEU A N 1
ATOM 1342 C CA . LEU A 1 184 ? 18.513 -18.639 -0.559 1.00 86.44 184 LEU A CA 1
ATOM 1343 C C . LEU A 1 184 ? 17.148 -19.028 -1.111 1.00 86.44 184 LEU A C 1
ATOM 1345 O O . LEU A 1 184 ? 16.860 -18.791 -2.277 1.00 86.44 184 LEU A O 1
ATOM 1349 N N . GLU A 1 185 ? 16.305 -19.601 -0.262 1.00 86.25 185 GLU A N 1
ATOM 1350 C CA . GLU A 1 185 ? 14.914 -19.879 -0.598 1.00 86.25 185 GLU A CA 1
ATOM 1351 C C . GLU A 1 185 ? 14.080 -18.603 -0.434 1.00 86.25 185 GLU A C 1
ATOM 1353 O O . GLU A 1 185 ? 14.180 -17.903 0.578 1.00 86.25 185 GLU A O 1
ATOM 1358 N N . VAL A 1 186 ? 13.270 -18.287 -1.443 1.00 87.12 186 VAL A N 1
ATOM 1359 C CA . VAL A 1 186 ? 12.297 -17.193 -1.389 1.00 87.12 186 VAL A CA 1
ATOM 1360 C C . VAL A 1 186 ? 10.941 -17.808 -1.105 1.00 87.12 186 VAL A C 1
ATOM 1362 O O . VAL A 1 186 ? 10.489 -18.682 -1.843 1.00 87.12 186 VAL A O 1
ATOM 1365 N N . ALA A 1 187 ? 10.291 -17.329 -0.045 1.00 89.50 187 ALA A N 1
ATOM 1366 C CA . ALA A 1 187 ? 8.941 -17.754 0.283 1.00 89.50 187 ALA A CA 1
ATOM 1367 C C . ALA A 1 187 ? 7.993 -17.473 -0.899 1.00 89.50 187 ALA A C 1
ATOM 1369 O O . ALA A 1 187 ? 8.105 -16.416 -1.536 1.00 89.50 187 ALA A O 1
ATOM 1370 N N . PRO A 1 188 ? 7.055 -18.385 -1.202 1.00 91.00 188 PRO A N 1
ATOM 1371 C CA . PRO A 1 188 ? 6.061 -18.133 -2.231 1.00 91.00 188 PRO A CA 1
ATOM 1372 C C . PRO A 1 188 ? 5.213 -16.904 -1.860 1.00 91.00 188 PRO A C 1
ATOM 1374 O O . PRO A 1 188 ? 4.992 -16.639 -0.675 1.00 91.00 188 PRO A O 1
ATOM 1377 N N . PRO A 1 189 ? 4.736 -16.133 -2.854 1.00 93.50 189 PRO A N 1
ATOM 1378 C CA . PRO A 1 189 ? 3.858 -15.002 -2.589 1.00 93.50 189 PRO A CA 1
ATOM 1379 C C . PRO A 1 189 ? 2.552 -15.478 -1.939 1.00 93.50 189 PRO A C 1
ATOM 1381 O O . PRO A 1 189 ? 1.988 -16.496 -2.345 1.00 93.50 189 PRO A O 1
ATOM 1384 N N . LEU A 1 190 ? 2.054 -14.727 -0.954 1.00 94.62 190 LEU A N 1
ATOM 1385 C CA . LEU A 1 190 ? 0.782 -15.038 -0.299 1.00 94.62 190 LEU A CA 1
ATOM 1386 C C . LEU A 1 190 ? -0.398 -14.771 -1.249 1.00 94.62 190 LEU A C 1
ATOM 1388 O O . LEU A 1 190 ? -0.333 -13.904 -2.128 1.00 94.62 190 LEU A O 1
ATOM 1392 N N . GLY A 1 191 ? -1.497 -15.503 -1.056 1.00 94.62 191 GLY A N 1
ATOM 1393 C CA . GLY A 1 191 ? -2.743 -15.279 -1.791 1.00 94.62 191 GLY A CA 1
ATOM 1394 C C . GLY A 1 191 ? -3.377 -13.914 -1.493 1.00 94.62 191 GLY A C 1
ATOM 1395 O O . GLY A 1 191 ? -2.996 -13.222 -0.550 1.00 94.62 191 GLY A O 1
ATOM 1396 N N . SER A 1 192 ? -4.356 -13.519 -2.305 1.00 95.38 192 SER A N 1
ATOM 1397 C CA . SER A 1 192 ? -5.236 -12.382 -2.006 1.00 95.38 192 SER A CA 1
ATOM 1398 C C . SER A 1 192 ? -6.442 -12.837 -1.180 1.00 95.38 192 SER A C 1
ATOM 1400 O O . SER A 1 192 ? -6.964 -13.920 -1.459 1.00 95.38 192 SER A O 1
ATOM 1402 N N . PRO A 1 193 ? -6.960 -12.012 -0.253 1.00 96.19 193 PRO A N 1
ATOM 1403 C CA . PRO A 1 193 ? -8.229 -12.306 0.405 1.00 96.19 193 PRO A CA 1
ATOM 1404 C C . PRO A 1 193 ? -9.369 -12.368 -0.625 1.00 96.19 193 PRO A C 1
ATOM 1406 O O . PRO A 1 193 ? -9.449 -11.537 -1.531 1.00 96.19 193 PRO A O 1
ATOM 1409 N N . HIS A 1 194 ? -10.250 -13.363 -0.492 1.00 95.00 194 HIS A N 1
ATOM 1410 C CA . HIS A 1 194 ? -11.425 -13.523 -1.362 1.00 95.00 194 HIS A CA 1
ATOM 1411 C C . HIS A 1 194 ? -12.612 -12.664 -0.920 1.00 95.00 194 HIS A C 1
ATOM 1413 O O . HIS A 1 194 ? -13.446 -12.291 -1.740 1.00 95.00 194 HIS A O 1
ATOM 1419 N N . THR A 1 195 ? -12.672 -12.350 0.370 1.00 95.44 195 THR A N 1
ATOM 1420 C CA . THR A 1 195 ? -13.683 -11.509 1.008 1.00 95.44 195 THR A CA 1
ATOM 1421 C C . THR A 1 195 ? -12.990 -10.638 2.042 1.00 95.44 195 THR A C 1
ATOM 1423 O O . THR A 1 195 ? -12.002 -11.065 2.644 1.00 95.44 195 THR A O 1
ATOM 1426 N N . LEU A 1 196 ? -13.497 -9.426 2.250 1.00 97.00 196 LEU A N 1
ATOM 1427 C CA . LEU A 1 196 ? -13.048 -8.565 3.337 1.00 97.00 196 LEU A CA 1
ATOM 1428 C C . LEU A 1 196 ? -14.129 -8.494 4.417 1.00 97.00 196 LEU A C 1
ATOM 1430 O O . LEU A 1 196 ? -15.313 -8.619 4.093 1.00 97.00 196 LEU A O 1
ATOM 1434 N N . PRO A 1 197 ? -13.741 -8.275 5.682 1.00 96.69 197 PRO A N 1
ATOM 1435 C CA . PRO A 1 197 ? -14.699 -7.956 6.724 1.00 96.69 197 PRO A CA 1
ATOM 1436 C C . PRO A 1 197 ? -15.457 -6.656 6.411 1.00 96.69 197 PRO A C 1
ATOM 1438 O O . PRO A 1 197 ? -14.983 -5.847 5.594 1.00 96.69 197 PRO A O 1
ATOM 1441 N N . PRO A 1 198 ? -16.620 -6.434 7.052 1.00 95.81 198 PRO A N 1
ATOM 1442 C CA . PRO A 1 198 ? -17.422 -5.242 6.809 1.00 95.81 198 PRO A CA 1
ATOM 1443 C C . PRO A 1 198 ? -16.607 -3.963 7.080 1.00 95.81 198 PRO A C 1
ATOM 1445 O O . PRO A 1 198 ? -15.717 -3.960 7.933 1.00 95.81 198 PRO A O 1
ATOM 1448 N N . PRO A 1 199 ? -16.857 -2.865 6.353 1.00 95.31 199 PRO A N 1
ATOM 1449 C CA . PRO A 1 199 ? -16.139 -1.618 6.585 1.00 95.31 199 PRO A CA 1
ATOM 1450 C C . PRO A 1 199 ? -16.482 -1.044 7.970 1.00 95.31 199 PRO A C 1
ATOM 1452 O O . PRO A 1 199 ? -17.655 -0.899 8.301 1.00 95.31 199 PRO A O 1
ATOM 1455 N N . LEU A 1 200 ? -15.469 -0.679 8.770 1.00 92.06 200 LEU A N 1
ATOM 1456 C CA . LEU A 1 200 ? -15.692 -0.028 10.082 1.00 92.06 200 LEU A CA 1
ATOM 1457 C C . LEU A 1 200 ? -16.241 1.390 9.968 1.00 92.06 200 LEU A C 1
ATOM 1459 O O . LEU A 1 200 ? -16.874 1.898 10.889 1.00 92.06 200 LEU A O 1
ATOM 1463 N N . LEU A 1 201 ? -15.912 2.055 8.868 1.00 85.94 201 LEU A N 1
ATOM 1464 C CA . LEU A 1 201 ? -16.323 3.416 8.593 1.00 85.94 201 LEU A CA 1
ATOM 1465 C C . LEU A 1 201 ? -17.281 3.368 7.416 1.00 85.94 201 LEU A C 1
ATOM 1467 O O . LEU A 1 201 ? -16.904 2.924 6.328 1.00 85.94 201 LEU A O 1
ATOM 1471 N N . ASP A 1 202 ? -18.505 3.844 7.629 1.00 72.56 202 ASP A N 1
ATOM 1472 C CA . ASP A 1 202 ? -19.380 4.128 6.507 1.00 72.56 202 ASP A CA 1
ATOM 1473 C C . ASP A 1 202 ? -18.791 5.321 5.748 1.00 72.56 202 ASP A C 1
ATOM 1475 O O . ASP A 1 202 ? -18.746 6.449 6.236 1.00 72.56 202 ASP A O 1
ATOM 1479 N N . THR A 1 203 ? -18.271 5.050 4.553 1.00 63.38 203 THR A N 1
ATOM 1480 C CA . THR A 1 203 ? -17.751 6.084 3.649 1.00 63.38 203 THR A CA 1
ATOM 1481 C C . THR A 1 203 ? -18.862 6.908 2.990 1.00 63.38 203 THR A C 1
ATOM 1483 O O . THR A 1 203 ? -18.572 7.700 2.092 1.00 63.38 203 THR A O 1
ATOM 1486 N N . SER A 1 204 ? -20.130 6.716 3.376 1.00 59.84 204 SER A N 1
ATOM 1487 C CA . SER A 1 204 ? -21.204 7.615 2.972 1.00 59.84 204 SER A CA 1
ATOM 1488 C C . SER A 1 204 ? -20.916 9.041 3.460 1.00 59.84 204 SER A C 1
ATOM 1490 O O . SER A 1 204 ? -20.397 9.286 4.552 1.00 59.84 204 SER A O 1
ATOM 1492 N N . VAL A 1 205 ? -21.204 9.997 2.579 1.00 51.84 205 VAL A N 1
ATOM 1493 C CA . VAL A 1 205 ? -20.764 11.399 2.670 1.00 51.84 205 VAL A CA 1
ATOM 1494 C C . VAL A 1 205 ? -21.252 12.089 3.953 1.00 51.84 205 VAL A C 1
ATOM 1496 O O . VAL A 1 205 ? -20.631 13.039 4.426 1.00 51.84 205 VAL A O 1
ATOM 1499 N N . ASP A 1 206 ? -22.312 11.565 4.566 1.00 42.38 206 ASP A N 1
ATOM 1500 C CA . ASP A 1 206 ? -22.949 12.138 5.750 1.00 42.38 206 ASP A CA 1
ATOM 1501 C C . ASP A 1 206 ? -22.167 11.875 7.051 1.00 42.38 206 ASP A C 1
ATOM 1503 O O . ASP A 1 206 ? -22.223 12.689 7.974 1.00 42.38 206 ASP A O 1
ATOM 1507 N N . SER A 1 207 ? -21.350 10.815 7.124 1.00 49.69 207 SER A N 1
ATOM 1508 C CA . SER A 1 207 ? -20.511 10.537 8.305 1.00 49.69 207 SER A CA 1
ATOM 1509 C C . SER A 1 207 ? -19.170 11.296 8.297 1.00 49.69 207 SER A C 1
ATOM 1511 O O . SER A 1 207 ? -18.453 11.300 9.302 1.00 49.69 207 SER A O 1
ATOM 1513 N N . MET A 1 208 ? -18.815 11.957 7.186 1.00 47.59 208 MET A N 1
ATOM 1514 C CA . MET A 1 208 ? -17.504 12.594 6.968 1.00 47.59 208 MET A CA 1
ATOM 1515 C C . MET A 1 208 ? -17.333 13.935 7.703 1.00 47.59 208 MET A C 1
ATOM 1517 O O . MET A 1 208 ? -16.203 14.366 7.927 1.00 47.59 208 MET A O 1
ATOM 1521 N N . TYR A 1 209 ? -18.428 14.575 8.127 1.00 46.22 209 TYR A N 1
ATOM 1522 C CA . TYR A 1 209 ? -18.409 15.894 8.778 1.00 46.22 209 TYR A CA 1
ATOM 1523 C C . TYR A 1 209 ? -18.332 15.849 10.313 1.00 46.22 209 TYR A C 1
ATOM 1525 O O . TYR A 1 209 ? -18.109 16.880 10.945 1.00 46.22 209 TYR A O 1
ATOM 1533 N N . ALA A 1 210 ? -18.485 14.673 10.932 1.00 43.84 210 ALA A N 1
ATOM 1534 C CA . ALA A 1 210 ? -18.431 14.523 12.392 1.00 43.84 210 ALA A CA 1
ATOM 1535 C C . ALA A 1 210 ? -16.995 14.408 12.940 1.00 43.84 210 ALA A C 1
ATOM 1537 O O . ALA A 1 210 ? -16.753 14.526 14.144 1.00 43.84 210 ALA A O 1
ATOM 1538 N N . ALA A 1 211 ? -16.017 14.169 12.068 1.00 46.47 211 ALA A N 1
ATOM 1539 C CA . ALA A 1 211 ? -14.617 14.138 12.434 1.00 46.47 211 ALA A CA 1
ATOM 1540 C C . ALA A 1 211 ? -14.033 15.539 12.205 1.00 46.47 211 ALA A C 1
ATOM 1542 O O . ALA A 1 211 ? -14.068 16.029 11.085 1.00 46.47 211 ALA A O 1
ATOM 1543 N N . GLY A 1 212 ? -13.577 16.204 13.275 1.00 53.06 212 GLY A N 1
ATOM 1544 C CA . GLY A 1 212 ? -13.112 17.599 13.261 1.00 53.06 212 GLY A CA 1
ATOM 154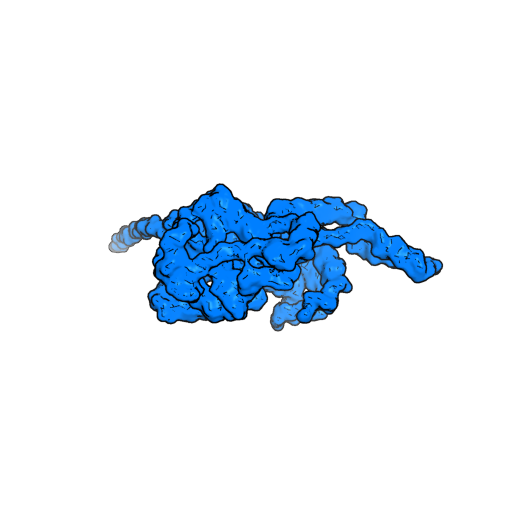5 C C . GLY A 1 212 ? -12.059 17.953 12.188 1.00 53.06 212 GLY A C 1
ATOM 1546 O O . GLY A 1 212 ? -11.648 17.107 11.402 1.00 53.06 212 GLY A O 1
ATOM 1547 N N . PRO A 1 213 ? -11.559 19.201 12.154 1.00 52.50 213 PRO A N 1
ATOM 1548 C CA . PRO A 1 213 ? -10.836 19.775 11.006 1.00 52.50 213 PRO A CA 1
ATOM 1549 C C . PRO A 1 213 ? -9.580 19.014 10.535 1.00 52.50 213 PRO A C 1
ATOM 1551 O O . PRO A 1 213 ? -9.155 19.206 9.402 1.00 52.50 213 PRO A O 1
ATOM 1554 N N . LEU A 1 214 ? -9.009 18.133 11.363 1.00 51.22 214 LEU A N 1
ATOM 1555 C CA . LEU A 1 214 ? -7.864 17.271 11.030 1.00 51.22 214 LEU A CA 1
ATOM 1556 C C . LEU A 1 214 ? -8.249 15.921 10.390 1.00 51.22 214 LEU A C 1
ATOM 1558 O O . LEU A 1 214 ? -7.370 15.131 10.061 1.00 51.22 214 LEU A O 1
ATOM 1562 N N . MET A 1 215 ? -9.543 15.623 10.255 1.00 52.09 215 MET A N 1
ATOM 1563 C CA . MET A 1 215 ? -10.040 14.269 9.998 1.00 52.09 215 MET A CA 1
ATOM 1564 C C . MET A 1 215 ? -11.174 14.178 8.975 1.00 52.09 215 MET A C 1
ATOM 1566 O O . MET A 1 215 ? -11.824 13.135 8.917 1.00 52.09 215 MET A O 1
ATOM 1570 N N . SER A 1 216 ? -11.451 15.212 8.179 1.00 53.56 216 SER A N 1
ATOM 1571 C CA . SER A 1 216 ? -12.394 15.007 7.075 1.00 53.56 216 SER A CA 1
ATOM 1572 C C . SER A 1 216 ? -11.724 14.054 6.082 1.00 53.56 216 SER A C 1
ATOM 1574 O O . SER A 1 216 ? -10.675 14.397 5.526 1.00 53.56 216 SER A O 1
ATOM 1576 N N . PRO A 1 217 ? -12.254 12.831 5.882 1.00 61.12 217 PRO A N 1
ATOM 1577 C CA . PRO A 1 217 ? -11.771 11.998 4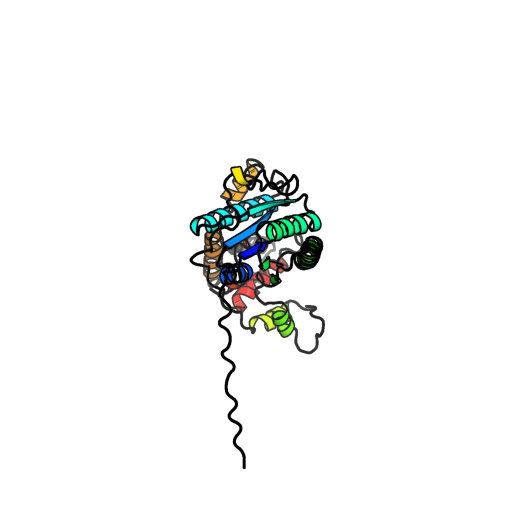.802 1.00 61.12 217 PRO A CA 1
ATOM 1578 C C . PRO A 1 217 ? -12.034 12.821 3.545 1.00 61.12 217 PRO A C 1
ATOM 1580 O O . PRO A 1 217 ? -13.135 13.323 3.352 1.00 61.12 217 PRO A O 1
ATOM 1583 N N . PHE A 1 218 ? -11.024 13.061 2.728 1.00 68.94 218 PHE A N 1
ATOM 1584 C CA . PHE A 1 218 ? -11.249 13.707 1.442 1.00 68.94 218 PHE A CA 1
ATOM 1585 C C . PHE A 1 218 ? -11.170 12.625 0.377 1.00 68.94 218 PHE A C 1
ATOM 1587 O O . PHE A 1 218 ? -10.363 11.698 0.511 1.00 68.94 218 PHE A O 1
ATOM 1594 N N . PRO A 1 219 ? -11.972 12.724 -0.696 1.00 84.25 219 PRO A N 1
ATOM 1595 C CA . PRO A 1 219 ? -11.779 11.839 -1.829 1.00 84.25 219 PRO A CA 1
ATOM 1596 C C . PRO A 1 219 ? -10.321 11.930 -2.294 1.00 84.25 219 PRO A C 1
ATOM 1598 O O . PRO A 1 219 ? -9.699 12.998 -2.239 1.00 84.25 219 PRO A O 1
ATOM 1601 N N . LEU A 1 220 ? -9.763 10.807 -2.754 1.00 89.00 220 LEU A N 1
ATOM 1602 C CA . LEU A 1 220 ? -8.481 10.847 -3.451 1.00 89.00 220 LEU A CA 1
ATOM 1603 C C . LEU A 1 220 ? -8.581 11.855 -4.602 1.00 89.00 220 LEU A C 1
ATOM 1605 O O . LEU A 1 220 ? -9.573 11.823 -5.341 1.00 89.00 220 LEU A O 1
ATOM 1609 N N . PRO A 1 221 ? -7.574 12.724 -4.789 1.00 92.94 221 PRO A N 1
ATOM 1610 C CA . PRO A 1 221 ? -7.580 13.637 -5.919 1.00 92.94 221 PRO A CA 1
ATOM 1611 C C . PRO A 1 221 ? -7.611 12.845 -7.229 1.00 92.94 221 PRO A C 1
ATOM 1613 O O . PRO A 1 221 ? -7.182 11.693 -7.286 1.00 92.94 221 PRO A O 1
ATOM 1616 N N . ASP A 1 222 ? -8.109 13.452 -8.304 1.00 94.94 222 ASP A N 1
ATOM 1617 C CA . ASP A 1 222 ? -7.984 12.847 -9.631 1.00 94.94 222 ASP A CA 1
ATOM 1618 C C . ASP A 1 222 ? -6.487 12.793 -10.010 1.00 94.94 222 ASP A C 1
ATOM 1620 O O . ASP A 1 222 ? -5.838 13.846 -10.067 1.00 94.94 222 ASP A O 1
ATOM 1624 N N . PRO A 1 223 ? -5.906 11.611 -10.299 1.00 95.44 223 PRO A N 1
ATOM 1625 C CA . PRO A 1 223 ? -4.503 11.506 -10.690 1.00 95.44 223 PRO A CA 1
ATOM 1626 C C . PRO A 1 223 ? -4.197 12.277 -11.988 1.00 95.44 223 PRO A C 1
ATOM 1628 O O . PRO A 1 223 ? -3.054 12.662 -12.230 1.00 95.44 223 PRO A O 1
ATOM 1631 N N . ALA A 1 224 ? -5.207 12.558 -12.819 1.00 95.81 224 ALA A N 1
ATOM 1632 C CA . ALA A 1 224 ? -5.092 13.368 -14.027 1.00 95.81 224 ALA A CA 1
ATOM 1633 C C . ALA A 1 224 ? -5.298 14.882 -13.803 1.00 95.81 224 ALA A C 1
ATOM 1635 O O . ALA A 1 224 ? -5.179 15.653 -14.766 1.00 95.81 224 ALA A O 1
ATOM 1636 N N . ALA A 1 225 ? -5.562 15.331 -12.568 1.00 94.50 225 ALA A N 1
ATOM 1637 C CA . ALA A 1 225 ? -5.814 16.740 -12.241 1.00 94.50 225 ALA A CA 1
ATOM 1638 C C . ALA A 1 225 ? -4.638 17.667 -12.592 1.00 94.50 225 ALA A C 1
ATOM 1640 O O . ALA A 1 225 ? -4.825 18.865 -12.801 1.00 94.50 225 ALA A O 1
ATOM 1641 N N . SER A 1 226 ? -3.429 17.118 -12.707 1.00 92.56 226 SER A N 1
ATOM 1642 C CA . SER A 1 226 ? -2.206 17.872 -13.006 1.00 92.56 226 SER A CA 1
ATOM 1643 C C . SER A 1 226 ? -2.020 18.207 -14.490 1.00 92.56 226 SER A C 1
ATOM 1645 O O . SER A 1 226 ? -1.030 18.833 -14.865 1.00 92.56 226 SER A O 1
ATOM 1647 N N . GLY A 1 227 ? -2.978 17.834 -15.345 1.00 95.81 227 GLY A N 1
ATOM 1648 C CA . GLY A 1 227 ? -3.065 18.276 -16.737 1.00 95.81 227 GLY A CA 1
ATOM 1649 C C . GLY A 1 227 ? -2.688 17.212 -17.773 1.00 95.81 227 GLY A C 1
ATOM 1650 O O . GLY A 1 227 ? -2.648 16.010 -17.507 1.00 95.81 227 GLY A O 1
ATOM 1651 N N . GLY A 1 228 ? -2.440 17.654 -19.012 1.00 97.38 228 GLY A N 1
ATOM 1652 C CA . GLY A 1 228 ? -2.252 16.760 -20.166 1.00 97.38 228 GLY A CA 1
ATOM 1653 C C . GLY A 1 228 ? -1.041 15.822 -20.068 1.00 97.38 228 GLY A C 1
ATOM 1654 O O . GLY A 1 228 ? -1.094 14.692 -20.563 1.00 97.38 228 GLY A O 1
ATOM 1655 N N . TRP A 1 229 ? 0.030 16.246 -19.392 1.00 97.19 229 TRP A N 1
ATOM 1656 C CA . TRP A 1 229 ? 1.216 15.410 -19.178 1.00 97.19 229 TRP A CA 1
ATOM 1657 C C . TRP A 1 229 ? 0.906 14.212 -18.266 1.00 97.19 229 TRP A C 1
ATOM 1659 O O . TRP A 1 229 ? 1.321 13.097 -18.577 1.00 97.19 229 TRP A O 1
ATOM 1669 N N . ALA A 1 230 ? 0.111 14.411 -17.206 1.00 97.31 230 ALA A N 1
ATOM 1670 C CA . ALA A 1 230 ? -0.278 13.357 -16.269 1.00 97.31 230 ALA A CA 1
ATOM 1671 C C . ALA A 1 230 ? -1.155 12.311 -16.967 1.00 97.31 230 ALA A C 1
ATOM 1673 O O . ALA A 1 230 ? -0.893 11.114 -16.879 1.00 97.31 230 ALA A O 1
ATOM 1674 N N . ARG A 1 231 ? -2.119 12.754 -17.786 1.00 97.50 231 ARG A N 1
ATOM 1675 C CA . ARG A 1 231 ? -2.919 11.854 -18.640 1.00 97.50 231 ARG A CA 1
ATOM 1676 C C . ARG A 1 231 ? -2.052 11.046 -19.601 1.00 97.50 231 ARG A C 1
ATOM 1678 O O . ARG A 1 231 ? -2.273 9.853 -19.787 1.00 97.50 231 ARG A O 1
ATOM 1685 N N . THR A 1 232 ? -1.054 11.685 -20.209 1.00 97.75 232 THR A N 1
ATOM 1686 C CA . THR A 1 232 ? -0.119 11.015 -21.127 1.00 97.75 232 THR A CA 1
ATOM 1687 C C . THR A 1 232 ? 0.725 9.970 -20.398 1.00 97.75 232 THR A C 1
ATOM 1689 O O . THR A 1 232 ? 0.923 8.869 -20.920 1.00 97.75 232 THR A O 1
ATOM 1692 N N . LEU A 1 233 ? 1.173 10.284 -19.179 1.00 96.88 233 LEU A N 1
ATOM 1693 C CA . LEU A 1 233 ? 1.877 9.352 -18.306 1.00 96.88 233 LEU A CA 1
ATOM 1694 C C . LEU A 1 233 ? 0.995 8.145 -17.980 1.00 96.88 233 LEU A C 1
ATOM 1696 O O . LEU A 1 233 ? 1.400 7.026 -18.272 1.00 96.88 233 LEU A O 1
ATOM 1700 N N . LEU A 1 234 ? -0.225 8.352 -17.484 1.00 96.75 234 LEU A N 1
ATOM 1701 C CA . LEU A 1 234 ? -1.135 7.266 -17.093 1.00 96.75 234 LEU A CA 1
ATOM 1702 C C . LEU A 1 234 ? -1.607 6.416 -18.279 1.00 96.75 234 LEU A C 1
ATOM 1704 O O . LEU A 1 234 ? -1.796 5.212 -18.144 1.00 96.75 234 LEU A O 1
ATOM 1708 N N . ARG A 1 235 ? -1.721 7.003 -19.477 1.00 96.81 235 ARG A N 1
ATOM 1709 C CA . ARG A 1 235 ? -1.969 6.240 -20.710 1.00 96.81 235 ARG A CA 1
ATOM 1710 C C . ARG A 1 235 ? -0.794 5.329 -21.068 1.00 96.81 235 ARG A C 1
ATOM 1712 O O . ARG A 1 235 ? -0.992 4.246 -21.606 1.00 96.81 235 ARG A O 1
ATOM 1719 N N . THR A 1 236 ? 0.428 5.779 -20.793 1.00 95.56 236 THR A N 1
ATOM 1720 C CA . THR A 1 236 ? 1.654 5.003 -21.040 1.00 95.56 236 THR A CA 1
ATOM 1721 C C . THR A 1 236 ? 1.897 3.962 -19.941 1.00 95.56 236 THR A C 1
ATOM 1723 O O . THR A 1 236 ? 2.499 2.920 -20.198 1.00 95.56 236 THR A O 1
ATOM 1726 N N . TRP A 1 237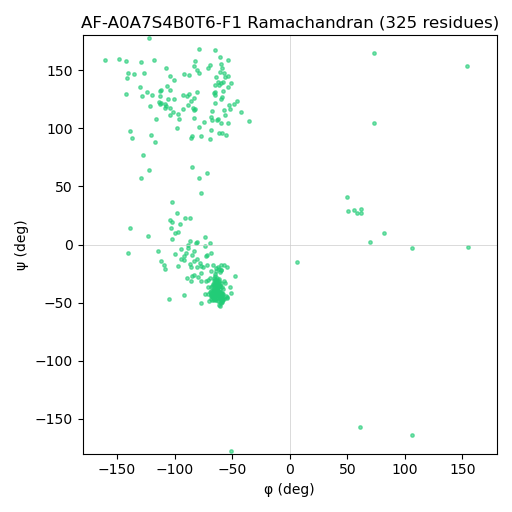 ? 1.414 4.240 -18.731 1.00 95.19 237 TRP A N 1
ATOM 1727 C CA . TRP A 1 237 ? 1.610 3.457 -17.516 1.00 95.19 237 TRP A CA 1
ATOM 1728 C C . TRP A 1 237 ? 0.258 3.153 -16.858 1.00 95.19 237 TRP A C 1
ATOM 1730 O O . TRP A 1 237 ? -0.103 3.816 -15.886 1.00 95.19 237 TRP A O 1
ATOM 1740 N N . PRO A 1 238 ? -0.513 2.181 -17.381 1.00 96.06 238 PRO A N 1
ATOM 1741 C CA . PRO A 1 238 ? -1.800 1.826 -16.798 1.00 96.06 238 PRO A CA 1
ATOM 1742 C C . PRO A 1 238 ? -1.606 1.191 -15.417 1.00 96.06 238 PRO A C 1
ATOM 1744 O O . PRO A 1 238 ? -1.171 0.047 -15.300 1.00 96.06 238 PRO A O 1
ATOM 1747 N N . VAL A 1 239 ? -1.936 1.931 -14.362 1.00 97.81 239 VAL A N 1
ATOM 1748 C CA . VAL A 1 239 ? -1.647 1.516 -12.986 1.00 97.81 239 VAL A CA 1
ATOM 1749 C C . VAL A 1 239 ? -2.726 0.563 -12.475 1.00 97.81 239 VAL A C 1
ATOM 1751 O O . VAL A 1 239 ? -3.858 0.970 -12.235 1.00 97.81 239 VAL A O 1
ATOM 1754 N N . SER A 1 240 ? -2.373 -0.715 -12.331 1.00 98.12 240 SER A N 1
ATOM 1755 C CA . SER A 1 240 ? -3.150 -1.705 -11.580 1.00 98.12 240 SER A CA 1
ATOM 1756 C C . SER A 1 240 ? -2.284 -2.905 -11.190 1.00 98.12 240 SER A C 1
ATOM 1758 O O . SER A 1 240 ? -1.266 -3.169 -11.838 1.00 98.12 240 SER A O 1
ATOM 1760 N N . GLU A 1 241 ? -2.698 -3.651 -10.165 1.00 97.44 241 GLU A N 1
ATOM 1761 C CA . GLU A 1 241 ? -2.026 -4.890 -9.739 1.00 97.44 241 GLU A CA 1
ATOM 1762 C C . GLU A 1 241 ? -1.990 -5.936 -10.869 1.00 97.44 241 GLU A C 1
ATOM 1764 O O . GLU A 1 241 ? -0.951 -6.541 -11.135 1.00 97.44 241 GLU A O 1
ATOM 1769 N N . SER A 1 242 ? -3.082 -6.092 -11.626 1.00 96.88 242 SER A N 1
ATOM 1770 C CA . SER A 1 242 ? -3.126 -7.021 -12.762 1.00 96.88 242 SER A CA 1
ATOM 1771 C C . SER A 1 242 ? -2.202 -6.596 -13.905 1.00 96.88 242 SER A C 1
ATOM 1773 O O . SER A 1 242 ? -1.516 -7.450 -14.472 1.00 96.88 242 SER A O 1
ATOM 1775 N N . THR A 1 243 ? -2.111 -5.293 -14.209 1.00 96.88 243 THR A N 1
ATOM 1776 C CA . THR A 1 243 ? -1.118 -4.776 -15.165 1.00 96.88 243 THR A CA 1
ATOM 1777 C C . THR A 1 243 ? 0.295 -5.110 -14.694 1.00 96.88 243 THR A C 1
ATOM 1779 O O . THR A 1 243 ? 1.109 -5.586 -15.485 1.00 96.88 243 THR A O 1
ATOM 1782 N N . ALA A 1 244 ? 0.598 -4.872 -13.416 1.00 95.94 244 ALA A N 1
ATOM 1783 C CA . ALA A 1 244 ? 1.921 -5.116 -12.854 1.00 95.94 244 ALA A CA 1
ATOM 1784 C C . ALA A 1 244 ? 2.317 -6.597 -12.969 1.00 95.94 244 ALA A C 1
ATOM 1786 O O . ALA A 1 244 ? 3.422 -6.913 -13.413 1.00 95.94 244 ALA A O 1
ATOM 1787 N N . LEU A 1 245 ? 1.390 -7.509 -12.657 1.00 94.25 245 LEU A N 1
ATOM 1788 C CA . LEU A 1 245 ? 1.577 -8.955 -12.802 1.00 94.25 245 LEU A CA 1
ATOM 1789 C C . LEU A 1 245 ? 1.773 -9.371 -14.264 1.00 94.25 245 LEU A C 1
ATOM 1791 O O . LEU A 1 245 ? 2.637 -10.197 -14.563 1.00 94.25 245 LEU A O 1
ATOM 1795 N N . GLN A 1 246 ? 1.007 -8.796 -15.194 1.00 93.25 246 GLN A N 1
ATOM 1796 C CA . GLN A 1 246 ? 1.181 -9.053 -16.623 1.00 93.25 246 GLN A CA 1
ATOM 1797 C C . GLN A 1 246 ? 2.558 -8.581 -17.106 1.00 93.25 246 GLN A C 1
ATOM 1799 O O . GLN A 1 246 ? 3.257 -9.333 -17.786 1.00 93.25 246 GLN A O 1
ATOM 1804 N N . LEU A 1 247 ? 2.982 -7.376 -16.711 1.00 91.62 247 LEU A N 1
ATOM 1805 C CA . LEU A 1 247 ? 4.314 -6.855 -17.022 1.00 91.62 247 LEU A CA 1
ATOM 1806 C C . LEU A 1 247 ? 5.407 -7.775 -16.473 1.00 91.62 247 LEU A C 1
ATOM 1808 O O . LEU A 1 247 ? 6.323 -8.122 -17.215 1.00 91.62 247 LEU A O 1
ATOM 1812 N N . ALA A 1 248 ? 5.273 -8.246 -15.231 1.00 90.88 248 ALA A N 1
ATOM 1813 C CA . ALA A 1 248 ? 6.212 -9.188 -14.632 1.00 90.88 248 ALA A CA 1
ATOM 1814 C C . ALA A 1 248 ? 6.319 -10.487 -15.442 1.00 90.88 248 ALA A C 1
ATOM 1816 O O . ALA A 1 248 ? 7.418 -10.877 -15.827 1.00 90.88 248 ALA A O 1
ATOM 1817 N N . ARG A 1 249 ? 5.188 -11.101 -15.806 1.00 88.69 249 ARG A N 1
ATOM 1818 C CA . ARG A 1 249 ? 5.161 -12.322 -16.633 1.00 88.69 249 ARG A CA 1
ATOM 1819 C C . ARG A 1 249 ? 5.792 -12.111 -18.011 1.00 88.69 249 ARG A C 1
ATOM 1821 O O . ARG A 1 249 ? 6.571 -12.946 -18.463 1.00 88.69 249 ARG A O 1
ATOM 1828 N N . THR A 1 250 ? 5.493 -10.991 -18.673 1.00 86.31 250 THR A N 1
ATOM 1829 C CA . THR A 1 250 ? 6.073 -10.688 -19.995 1.00 86.31 250 THR A CA 1
ATOM 1830 C C . THR A 1 250 ? 7.571 -10.406 -19.936 1.00 86.31 250 THR A C 1
ATOM 1832 O O . THR A 1 250 ? 8.296 -10.825 -20.834 1.00 86.31 250 THR A O 1
ATOM 1835 N N . ALA A 1 251 ? 8.053 -9.746 -18.877 1.00 81.12 251 ALA A N 1
ATOM 1836 C CA . ALA A 1 251 ? 9.477 -9.497 -18.682 1.00 81.12 251 ALA A CA 1
ATOM 1837 C C . ALA A 1 251 ? 10.252 -10.814 -18.529 1.00 81.12 251 ALA A C 1
ATOM 1839 O O . ALA A 1 251 ? 11.288 -10.991 -19.171 1.00 81.12 251 ALA A O 1
ATOM 1840 N N . VAL A 1 252 ? 9.700 -11.756 -17.755 1.00 72.88 252 VAL A N 1
ATOM 1841 C CA . VAL A 1 252 ? 10.251 -13.108 -17.587 1.00 72.88 252 VAL A CA 1
ATOM 1842 C C . VAL A 1 252 ? 10.319 -13.866 -18.910 1.00 72.88 252 VAL A C 1
ATOM 1844 O O . VAL A 1 252 ? 11.380 -14.375 -19.263 1.00 72.88 252 VAL A O 1
ATOM 1847 N N . GLY A 1 253 ? 9.225 -13.890 -19.675 1.00 63.88 253 GLY A N 1
ATOM 1848 C CA . GLY A 1 253 ? 9.182 -14.606 -20.952 1.00 63.88 253 GLY A CA 1
ATOM 1849 C C . GLY A 1 253 ? 10.134 -14.042 -22.012 1.00 63.88 253 GLY A C 1
ATOM 1850 O O . GLY A 1 253 ? 10.754 -14.807 -22.740 1.00 63.88 253 GLY A O 1
ATOM 1851 N N . ALA A 1 254 ? 10.291 -12.716 -22.080 1.00 59.72 254 ALA A N 1
ATOM 1852 C CA . ALA A 1 254 ? 11.100 -12.059 -23.109 1.00 59.72 254 ALA A CA 1
ATOM 1853 C C . ALA A 1 254 ? 12.621 -12.176 -22.898 1.00 59.72 254 ALA A C 1
ATOM 1855 O O . ALA A 1 254 ? 13.380 -11.968 -23.834 1.00 59.72 254 ALA A O 1
ATOM 1856 N N . THR A 1 255 ? 13.079 -12.471 -21.682 1.00 51.91 255 THR A N 1
ATOM 1857 C CA . THR A 1 255 ? 14.516 -12.505 -21.338 1.00 51.91 255 THR A CA 1
ATOM 1858 C C . THR A 1 255 ? 15.036 -13.905 -21.036 1.00 51.91 255 THR A C 1
ATOM 1860 O O . THR A 1 255 ? 16.242 -14.108 -21.036 1.00 51.91 255 THR A O 1
ATOM 1863 N N . ALA A 1 256 ? 14.159 -14.893 -20.827 1.00 50.59 256 ALA A N 1
ATOM 1864 C CA . ALA A 1 256 ? 14.569 -16.295 -20.754 1.00 50.59 256 ALA A CA 1
ATOM 1865 C C . ALA A 1 256 ? 15.189 -16.795 -22.077 1.00 50.59 256 ALA A C 1
ATOM 1867 O O . ALA A 1 256 ? 15.894 -17.799 -22.076 1.00 50.59 256 ALA A O 1
ATOM 1868 N N . GLN A 1 257 ? 14.937 -16.095 -23.190 1.00 47.34 257 GLN A N 1
ATOM 1869 C CA . GLN A 1 257 ? 15.498 -16.392 -24.512 1.00 47.34 257 GLN A CA 1
ATOM 1870 C C . GLN A 1 257 ? 16.733 -15.559 -24.885 1.00 47.34 257 GLN A C 1
ATOM 1872 O O . GLN A 1 257 ? 17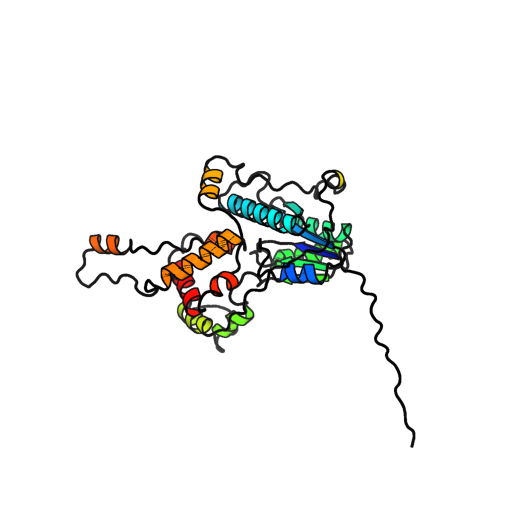.486 -15.993 -25.752 1.00 47.34 257 GLN A O 1
ATOM 1877 N N . ASP A 1 258 ? 16.975 -14.423 -24.225 1.00 45.62 258 ASP A N 1
ATOM 1878 C CA . ASP A 1 258 ? 18.078 -13.512 -24.548 1.00 45.62 258 ASP A CA 1
ATOM 1879 C C . ASP A 1 258 ? 19.054 -13.441 -23.362 1.00 45.62 258 ASP A C 1
ATOM 1881 O O . ASP A 1 258 ? 18.749 -12.853 -22.325 1.00 45.62 258 ASP A O 1
ATOM 1885 N N . ASP A 1 259 ? 20.231 -14.054 -23.527 1.00 43.22 259 ASP A N 1
ATOM 1886 C CA . ASP A 1 259 ? 21.331 -14.150 -22.557 1.00 43.22 259 ASP A CA 1
ATOM 1887 C C . ASP A 1 259 ? 21.502 -12.895 -21.672 1.00 43.22 259 ASP A C 1
ATOM 1889 O O . ASP A 1 259 ? 22.049 -11.866 -22.077 1.00 43.22 259 ASP A O 1
ATOM 1893 N N . ILE A 1 260 ? 21.107 -13.005 -20.398 1.00 49.03 260 ILE A N 1
ATOM 1894 C CA . ILE A 1 260 ? 21.180 -11.938 -19.376 1.00 49.03 260 ILE A CA 1
ATOM 1895 C C . ILE A 1 260 ? 22.644 -11.609 -18.972 1.00 49.03 260 ILE A C 1
ATOM 1897 O O . ILE A 1 260 ? 22.905 -10.737 -18.142 1.00 49.03 260 ILE A O 1
ATOM 1901 N N . GLY A 1 261 ? 23.640 -12.269 -19.570 1.00 42.69 261 GLY A N 1
ATOM 1902 C CA . GLY A 1 261 ? 25.058 -12.122 -19.225 1.00 42.69 261 GLY A CA 1
ATOM 1903 C C . GLY A 1 261 ? 25.920 -11.379 -20.242 1.00 42.69 261 GLY A C 1
ATOM 1904 O O . GLY A 1 261 ? 26.974 -10.848 -19.870 1.00 42.69 261 GLY A O 1
ATOM 1905 N N . GLU A 1 262 ? 25.515 -11.289 -21.507 1.00 40.12 262 GLU A N 1
ATOM 1906 C CA . GLU A 1 262 ? 26.355 -10.630 -22.497 1.00 40.12 262 GLU A CA 1
ATOM 1907 C C . GLU A 1 262 ? 26.102 -9.121 -22.473 1.00 40.12 262 GLU A C 1
ATOM 1909 O O . GLU A 1 262 ? 25.294 -8.561 -23.214 1.00 40.12 262 GLU A O 1
ATOM 1914 N N . ARG A 1 263 ? 26.918 -8.398 -21.686 1.00 43.94 263 ARG A N 1
ATOM 1915 C CA . ARG A 1 263 ? 27.428 -7.126 -22.223 1.00 43.94 263 ARG A CA 1
ATOM 1916 C C . ARG A 1 263 ? 27.880 -7.468 -23.640 1.00 43.94 263 ARG A C 1
ATOM 1918 O O . ARG A 1 263 ? 28.740 -8.345 -23.727 1.00 43.94 263 ARG A O 1
ATOM 1925 N N . PRO A 1 264 ? 27.387 -6.816 -24.707 1.00 43.44 264 PRO A N 1
ATOM 1926 C CA . PRO A 1 264 ? 27.991 -6.991 -26.011 1.00 43.44 264 PRO A CA 1
ATOM 1927 C C . PRO A 1 264 ? 29.447 -6.548 -25.860 1.00 43.44 264 PRO A C 1
ATOM 1929 O O . PRO A 1 264 ? 29.757 -5.353 -25.872 1.00 43.44 264 PRO A O 1
ATOM 1932 N N . ARG A 1 265 ? 30.357 -7.501 -25.620 1.00 44.66 265 ARG A N 1
ATOM 1933 C CA . ARG A 1 265 ? 31.783 -7.271 -25.771 1.00 44.66 265 ARG A CA 1
ATOM 1934 C C . ARG A 1 265 ? 31.894 -6.990 -27.247 1.00 44.66 265 ARG A C 1
ATOM 1936 O O . ARG A 1 265 ? 31.692 -7.884 -28.062 1.00 44.66 265 ARG A O 1
ATOM 1943 N N . ALA A 1 266 ? 32.125 -5.725 -27.587 1.00 47.28 266 ALA A N 1
ATOM 1944 C CA . ALA A 1 266 ? 32.498 -5.380 -28.941 1.00 47.28 266 ALA A CA 1
ATOM 1945 C C . ALA A 1 266 ? 33.634 -6.346 -29.320 1.00 47.28 266 ALA A C 1
ATOM 1947 O O . ALA A 1 266 ? 34.627 -6.391 -28.583 1.00 47.28 266 ALA A O 1
ATOM 1948 N N . PRO A 1 267 ? 33.475 -7.159 -30.379 1.00 50.78 267 PRO A N 1
ATOM 1949 C CA . PRO A 1 267 ? 34.547 -8.028 -30.825 1.00 50.78 267 PRO A CA 1
ATOM 1950 C C . PRO A 1 267 ? 35.810 -7.176 -30.981 1.00 50.78 267 PRO A C 1
ATOM 1952 O O . PRO A 1 267 ? 35.700 -6.021 -31.429 1.00 50.78 267 PRO A O 1
ATOM 1955 N N . PRO A 1 268 ? 36.990 -7.674 -30.579 1.00 49.16 268 PRO A N 1
ATOM 1956 C CA . PRO A 1 268 ? 38.225 -6.924 -30.756 1.00 49.16 268 PRO A CA 1
ATOM 1957 C C . PRO A 1 268 ? 38.337 -6.505 -32.231 1.00 49.16 268 PRO A C 1
ATOM 1959 O O . PRO A 1 268 ? 38.277 -7.341 -33.126 1.00 49.16 268 PRO A O 1
ATOM 1962 N N . GLY A 1 269 ? 38.394 -5.192 -32.481 1.00 59.84 269 GLY A N 1
ATOM 1963 C CA . GLY A 1 269 ? 38.431 -4.608 -33.831 1.00 59.84 269 GLY A CA 1
ATOM 1964 C C . GLY A 1 269 ? 37.144 -3.922 -34.316 1.00 59.84 269 GLY A C 1
ATOM 1965 O O . GLY A 1 269 ? 37.146 -3.323 -35.390 1.00 59.84 269 GLY A O 1
ATOM 1966 N N . VAL A 1 270 ? 36.045 -3.935 -33.552 1.00 58.03 270 VAL A N 1
ATOM 1967 C CA . VAL A 1 270 ? 34.797 -3.272 -33.971 1.00 58.03 270 VAL A CA 1
ATOM 1968 C C . VAL A 1 270 ? 34.762 -1.801 -33.537 1.00 58.03 270 VAL A C 1
ATOM 1970 O O . VAL A 1 270 ? 34.810 -1.469 -32.355 1.00 58.03 270 VAL A O 1
ATOM 1973 N N . SER A 1 271 ? 34.650 -0.895 -34.512 1.00 59.91 271 SER A N 1
ATOM 1974 C CA . SER A 1 271 ? 34.636 0.556 -34.294 1.00 59.91 271 SER A CA 1
ATOM 1975 C C . SER A 1 271 ? 33.535 1.005 -33.316 1.00 59.91 271 SER A C 1
ATOM 1977 O O . SER A 1 271 ? 32.409 0.499 -33.336 1.00 59.91 271 SER A O 1
ATOM 1979 N N . LYS A 1 272 ? 33.829 2.026 -32.489 1.00 57.44 272 LYS A N 1
ATOM 1980 C CA . LYS A 1 272 ? 32.905 2.629 -31.494 1.00 57.44 272 LYS A CA 1
ATOM 1981 C C . LYS A 1 272 ? 31.506 2.948 -32.061 1.00 57.44 272 LYS A C 1
ATOM 1983 O O . LYS A 1 272 ? 30.517 2.927 -31.331 1.00 57.44 272 LYS A O 1
ATOM 1988 N N . LYS A 1 273 ? 31.400 3.191 -33.373 1.00 57.84 273 LYS A N 1
ATOM 1989 C CA . LYS A 1 273 ? 30.145 3.476 -34.090 1.00 57.84 273 LYS A CA 1
ATOM 1990 C C . LYS A 1 273 ? 29.240 2.240 -34.252 1.00 57.84 273 LYS A C 1
ATOM 1992 O O . LYS A 1 273 ? 28.022 2.382 -34.224 1.00 57.84 273 LYS A O 1
ATOM 1997 N N . LYS A 1 274 ? 29.810 1.033 -34.371 1.00 52.75 274 LYS A N 1
ATOM 1998 C CA . LYS A 1 274 ? 29.064 -0.237 -34.487 1.00 52.75 274 LYS A CA 1
ATOM 1999 C C . LYS A 1 274 ? 28.688 -0.805 -33.108 1.00 52.75 274 LYS A C 1
ATOM 2001 O O . LYS A 1 274 ? 27.596 -1.337 -32.962 1.00 52.75 274 LYS A O 1
ATOM 2006 N N . ALA A 1 275 ? 29.508 -0.578 -32.076 1.00 53.88 275 ALA A N 1
ATOM 2007 C CA . ALA A 1 275 ? 29.170 -0.910 -30.683 1.00 53.88 275 ALA A CA 1
ATOM 2008 C C . ALA A 1 275 ? 27.947 -0.122 -30.165 1.00 53.88 275 ALA A C 1
ATOM 2010 O O . ALA A 1 275 ? 27.091 -0.681 -29.486 1.00 53.88 275 ALA A O 1
ATOM 2011 N N . LYS A 1 276 ? 27.789 1.147 -30.578 1.00 54.88 276 LYS A N 1
ATOM 2012 C CA . LYS A 1 276 ? 26.587 1.953 -30.283 1.00 54.88 276 LYS A CA 1
ATOM 2013 C C . LYS A 1 276 ? 25.308 1.396 -30.939 1.00 54.88 276 LYS A C 1
ATOM 2015 O O . LYS A 1 276 ? 24.224 1.619 -30.419 1.00 54.88 276 LYS A O 1
ATOM 2020 N N . ARG A 1 277 ? 25.439 0.643 -32.042 1.00 50.44 277 ARG A N 1
ATOM 2021 C CA . ARG A 1 277 ? 24.351 -0.106 -32.708 1.00 50.44 277 ARG A CA 1
ATOM 2022 C C . ARG A 1 277 ? 24.116 -1.510 -32.125 1.00 50.44 277 ARG A C 1
ATOM 2024 O O . ARG A 1 277 ? 23.050 -2.064 -32.333 1.00 50.44 277 ARG A O 1
ATOM 2031 N N . ALA A 1 278 ? 25.075 -2.086 -31.399 1.00 47.69 278 ALA A N 1
ATOM 2032 C CA . ALA A 1 278 ? 24.878 -3.335 -30.653 1.00 47.69 278 ALA A CA 1
ATOM 2033 C C . ALA A 1 278 ? 24.267 -3.083 -29.261 1.00 47.69 278 ALA A C 1
ATOM 2035 O O . ALA A 1 278 ? 23.525 -3.912 -28.758 1.00 47.69 278 ALA A O 1
ATOM 2036 N N . ALA A 1 279 ? 24.498 -1.904 -28.670 1.00 49.56 279 ALA A N 1
ATOM 2037 C CA . ALA A 1 279 ? 23.825 -1.447 -27.448 1.00 49.56 279 ALA A CA 1
ATOM 2038 C C . ALA A 1 279 ? 22.321 -1.139 -27.636 1.00 49.56 279 ALA A C 1
ATOM 2040 O O . ALA A 1 279 ? 21.622 -0.889 -26.657 1.00 49.56 279 ALA A O 1
ATOM 2041 N N . SER A 1 280 ? 21.822 -1.168 -28.878 1.00 48.66 280 SER A N 1
ATOM 2042 C CA . SER A 1 280 ? 20.392 -1.241 -29.193 1.00 48.66 280 SER A CA 1
ATOM 2043 C C . SER A 1 280 ? 19.899 -2.685 -29.347 1.00 48.66 280 SER A C 1
ATOM 2045 O O . SER A 1 280 ? 18.899 -2.907 -30.029 1.00 48.66 280 SER A O 1
ATOM 2047 N N . SER A 1 281 ? 20.590 -3.672 -28.760 1.00 47.62 281 SER A N 1
ATOM 2048 C CA . SER A 1 281 ? 20.057 -5.024 -28.610 1.00 47.62 281 SER A CA 1
ATOM 2049 C C . SER A 1 281 ? 18.770 -4.952 -27.782 1.00 47.62 281 SER A C 1
ATOM 2051 O O . SER A 1 281 ? 18.807 -4.678 -26.589 1.00 47.62 281 SER A O 1
ATOM 2053 N N . GLY A 1 282 ? 17.649 -5.091 -28.498 1.00 53.84 282 GLY A N 1
ATOM 2054 C CA . GLY A 1 282 ? 16.239 -5.382 -28.178 1.00 53.84 282 GLY A CA 1
ATOM 2055 C C . GLY A 1 282 ? 15.680 -5.486 -26.752 1.00 53.84 282 GLY A C 1
ATOM 2056 O O . GLY A 1 282 ? 14.459 -5.430 -26.611 1.00 53.84 282 GLY A O 1
ATOM 2057 N N . LEU A 1 283 ? 16.493 -5.611 -25.707 1.00 55.09 283 LEU A N 1
ATOM 2058 C CA . LEU A 1 283 ? 16.083 -5.792 -24.321 1.00 55.09 283 LEU A CA 1
ATOM 2059 C C . LEU A 1 283 ? 15.439 -4.511 -23.783 1.00 55.09 283 LEU A C 1
ATOM 2061 O O . LEU A 1 283 ? 16.084 -3.605 -23.243 1.00 55.09 283 LEU A O 1
ATOM 2065 N N . LYS A 1 284 ? 14.118 -4.433 -23.949 1.00 68.25 284 LYS A N 1
ATOM 2066 C CA . LYS A 1 284 ? 13.286 -3.430 -23.290 1.00 68.25 284 LYS A CA 1
ATOM 2067 C C . LYS A 1 284 ? 13.343 -3.696 -21.779 1.00 68.25 284 LYS A C 1
ATOM 2069 O O . LYS A 1 284 ? 13.108 -4.828 -21.364 1.00 68.25 284 LYS A O 1
ATOM 2074 N N . PRO A 1 285 ? 13.638 -2.684 -20.943 1.00 76.69 285 PRO A N 1
ATOM 2075 C CA . PRO A 1 285 ? 13.603 -2.861 -19.496 1.00 76.69 285 PRO A CA 1
ATOM 2076 C C . PRO A 1 285 ? 12.198 -3.290 -19.056 1.00 76.69 285 PRO A C 1
ATOM 2078 O O . PRO A 1 285 ? 11.214 -2.900 -19.685 1.00 76.69 285 PRO A O 1
ATOM 2081 N N . SER A 1 286 ? 12.101 -4.033 -17.951 1.00 82.38 286 SER A N 1
ATOM 2082 C CA . SER A 1 286 ? 10.843 -4.617 -17.453 1.00 82.38 286 SER A CA 1
ATOM 2083 C C . SER A 1 286 ? 9.750 -3.596 -17.120 1.00 82.38 286 SER A C 1
ATOM 2085 O O . SER A 1 286 ? 8.586 -3.965 -17.017 1.00 82.38 286 SER A O 1
ATOM 2087 N N . ARG A 1 287 ? 10.105 -2.312 -16.946 1.00 89.94 287 ARG A N 1
ATOM 2088 C CA . ARG A 1 287 ? 9.176 -1.234 -16.560 1.00 89.94 287 ARG A CA 1
ATOM 2089 C C . ARG A 1 287 ? 8.424 -1.536 -15.248 1.00 89.94 287 ARG A C 1
ATOM 2091 O O . ARG A 1 287 ? 7.318 -1.058 -15.047 1.00 89.94 287 ARG A O 1
ATOM 2098 N N . LEU A 1 288 ? 9.023 -2.297 -14.329 1.00 93.19 288 LEU A N 1
ATOM 2099 C CA . LEU A 1 288 ? 8.396 -2.641 -13.041 1.00 93.19 288 LEU A CA 1
ATOM 2100 C C . LEU A 1 288 ? 8.726 -1.673 -11.899 1.00 93.19 288 LEU A C 1
ATOM 2102 O O . LEU A 1 288 ? 8.067 -1.716 -10.866 1.00 93.19 288 LEU A O 1
ATOM 2106 N N . SER A 1 289 ? 9.717 -0.792 -12.062 1.00 93.44 289 SER A N 1
ATOM 2107 C CA . SER A 1 289 ? 10.203 0.063 -10.971 1.00 93.44 289 SER A CA 1
ATOM 2108 C C . SER A 1 289 ? 9.125 0.907 -10.273 1.00 93.44 289 SER A C 1
ATOM 2110 O O . SER A 1 289 ? 9.116 0.884 -9.044 1.00 93.44 289 SER A O 1
ATOM 2112 N N . PRO A 1 290 ? 8.192 1.603 -10.960 1.00 95.81 290 PRO A N 1
ATOM 2113 C CA . PRO A 1 290 ? 7.174 2.371 -10.244 1.00 95.81 290 PRO A CA 1
ATOM 2114 C C . PRO A 1 290 ? 6.146 1.470 -9.538 1.00 95.81 290 PRO A C 1
ATOM 2116 O O . PRO A 1 290 ? 5.670 1.822 -8.463 1.00 95.81 290 PRO A O 1
ATOM 2119 N N . TYR A 1 291 ? 5.859 0.282 -10.085 1.00 96.88 291 TYR A N 1
ATOM 2120 C CA . TYR A 1 291 ? 4.957 -0.692 -9.462 1.00 96.88 291 TYR A CA 1
ATOM 2121 C C . TYR A 1 291 ? 5.557 -1.289 -8.186 1.00 96.88 291 TYR A C 1
ATOM 2123 O O . TYR A 1 291 ? 4.849 -1.438 -7.198 1.00 96.88 291 TYR A O 1
ATOM 2131 N N . LEU A 1 292 ? 6.862 -1.584 -8.194 1.00 94.94 292 LEU A N 1
ATOM 2132 C CA . LEU A 1 292 ? 7.593 -2.046 -7.011 1.00 94.94 292 LEU A CA 1
ATOM 2133 C C . LEU A 1 292 ? 7.724 -0.937 -5.961 1.00 94.94 292 LEU A C 1
ATOM 2135 O O . LEU A 1 292 ? 7.545 -1.192 -4.775 1.00 94.94 292 LEU A O 1
ATOM 2139 N N . ARG A 1 293 ? 8.008 0.302 -6.388 1.00 94.25 293 ARG A N 1
ATOM 2140 C CA . ARG A 1 293 ? 8.162 1.459 -5.490 1.00 94.25 293 ARG A CA 1
ATOM 2141 C C . ARG A 1 293 ? 6.915 1.703 -4.642 1.00 94.25 293 ARG A C 1
ATOM 2143 O O . ARG A 1 293 ? 7.049 1.993 -3.457 1.00 94.25 293 ARG A O 1
ATOM 2150 N N . TRP A 1 294 ? 5.746 1.597 -5.265 1.00 95.81 294 TRP A N 1
ATOM 2151 C CA . TRP A 1 294 ? 4.440 1.808 -4.639 1.00 95.81 294 TRP A CA 1
ATOM 2152 C C . TRP A 1 294 ? 3.722 0.501 -4.313 1.00 95.81 294 TRP A C 1
ATOM 2154 O O . TRP A 1 294 ? 2.501 0.493 -4.183 1.00 95.81 294 TRP A O 1
ATOM 2164 N N . GLY A 1 295 ? 4.476 -0.604 -4.240 1.00 96.12 295 GLY A N 1
ATOM 2165 C CA . GLY A 1 295 ? 4.006 -1.908 -3.779 1.00 96.12 295 GLY A CA 1
ATOM 2166 C C . GLY A 1 295 ? 2.722 -2.401 -4.439 1.00 96.12 295 GLY A C 1
ATOM 2167 O O . GLY A 1 295 ? 1.998 -3.167 -3.811 1.00 96.12 295 GLY A O 1
ATOM 2168 N N . VAL A 1 296 ? 2.473 -1.996 -5.690 1.00 97.75 296 VAL A N 1
ATOM 2169 C CA . VAL A 1 296 ? 1.384 -2.477 -6.560 1.00 97.75 296 VAL A CA 1
ATOM 2170 C C . VAL A 1 296 ? 1.622 -3.937 -6.956 1.00 97.75 296 VAL A C 1
ATOM 2172 O O . VAL A 1 296 ? 0.699 -4.661 -7.309 1.00 97.75 296 VAL A O 1
ATOM 2175 N N . ILE A 1 297 ? 2.881 -4.368 -6.887 1.00 96.56 297 ILE A N 1
ATOM 2176 C CA . ILE A 1 297 ? 3.325 -5.756 -6.967 1.00 96.56 297 ILE A CA 1
ATOM 2177 C C . ILE A 1 297 ? 4.471 -5.945 -5.972 1.00 96.56 297 ILE A C 1
ATOM 2179 O O . ILE A 1 297 ? 5.293 -5.043 -5.795 1.00 96.56 297 ILE A O 1
ATOM 2183 N N . SER A 1 298 ? 4.543 -7.100 -5.319 1.00 95.31 298 SER A N 1
ATOM 2184 C CA . SER A 1 298 ? 5.664 -7.444 -4.447 1.00 95.31 298 SER A CA 1
ATOM 2185 C C . SER A 1 298 ? 6.853 -7.987 -5.242 1.00 95.31 298 SER A C 1
ATOM 2187 O O . SER A 1 298 ? 6.711 -8.544 -6.335 1.00 95.31 298 SER A O 1
ATOM 2189 N N . ALA A 1 299 ? 8.051 -7.911 -4.663 1.00 93.62 299 ALA A N 1
ATOM 2190 C CA . ALA A 1 299 ? 9.220 -8.543 -5.265 1.00 93.62 299 ALA A CA 1
ATOM 2191 C C . ALA A 1 299 ? 9.088 -10.080 -5.346 1.00 93.62 299 ALA A C 1
ATOM 2193 O O . ALA A 1 299 ? 9.553 -10.675 -6.318 1.00 93.62 299 ALA A O 1
ATOM 2194 N N . ARG A 1 300 ? 8.401 -10.721 -4.384 1.00 92.44 300 ARG A N 1
ATOM 2195 C CA . ARG A 1 300 ? 8.134 -12.172 -4.403 1.00 92.44 300 ARG A CA 1
ATOM 2196 C C . ARG A 1 300 ? 7.218 -12.570 -5.555 1.00 92.44 300 ARG A C 1
ATOM 2198 O O . ARG A 1 300 ? 7.478 -13.570 -6.213 1.00 92.44 300 ARG A O 1
ATOM 2205 N N . GLN A 1 301 ? 6.198 -11.771 -5.864 1.00 93.44 301 GLN A N 1
ATOM 2206 C CA . GLN A 1 301 ? 5.317 -12.011 -7.011 1.00 93.44 301 GLN A CA 1
ATOM 2207 C C . GLN A 1 301 ? 6.065 -11.902 -8.344 1.00 93.44 301 GLN A C 1
ATOM 2209 O O . GLN A 1 301 ? 5.785 -12.668 -9.264 1.00 93.44 301 GLN A O 1
ATOM 2214 N N . VAL A 1 302 ? 7.030 -10.981 -8.455 1.00 91.88 302 VAL A N 1
ATOM 2215 C CA . VAL A 1 302 ? 7.875 -10.881 -9.657 1.00 91.88 302 VAL A CA 1
ATOM 2216 C C . VAL A 1 302 ? 8.853 -12.054 -9.751 1.00 91.88 302 VAL A C 1
ATOM 2218 O O . VAL A 1 302 ? 9.119 -12.535 -10.851 1.00 91.88 302 VAL A O 1
ATOM 2221 N N . ALA A 1 303 ? 9.380 -12.528 -8.619 1.00 87.56 303 ALA A N 1
ATOM 2222 C CA . ALA A 1 303 ? 10.310 -13.650 -8.585 1.00 87.56 303 ALA A CA 1
ATOM 2223 C C . ALA A 1 303 ? 9.630 -15.015 -8.747 1.00 87.56 303 ALA A C 1
ATOM 2225 O O . ALA A 1 303 ? 10.234 -15.890 -9.335 1.00 87.56 303 ALA A O 1
ATOM 2226 N N . SER A 1 304 ? 8.387 -15.199 -8.297 1.00 84.31 304 SER A N 1
ATOM 2227 C CA . SER A 1 304 ? 7.651 -16.474 -8.349 1.00 84.31 304 SER A CA 1
ATOM 2228 C C . SER A 1 304 ? 7.618 -17.178 -9.721 1.00 84.31 304 SER A C 1
ATOM 2230 O O . SER A 1 304 ? 7.795 -18.395 -9.743 1.00 84.31 304 SER A O 1
ATOM 2232 N N . PRO A 1 305 ? 7.434 -16.489 -10.868 1.00 68.12 305 PRO A N 1
ATOM 2233 C CA . PRO A 1 305 ? 7.523 -17.125 -12.188 1.00 68.12 305 PRO A CA 1
ATOM 2234 C C . PRO A 1 305 ? 8.960 -17.467 -12.641 1.00 68.12 305 PRO A C 1
ATOM 2236 O O . PRO A 1 305 ? 9.130 -18.013 -13.728 1.00 68.12 305 PRO A O 1
ATOM 2239 N N . CYS A 1 306 ? 9.988 -17.144 -11.849 1.00 60.22 306 CYS A N 1
ATOM 2240 C CA . CYS A 1 306 ? 11.411 -17.266 -12.170 1.00 60.22 306 CYS A CA 1
ATOM 2241 C C . CYS A 1 306 ? 12.198 -18.018 -11.084 1.00 60.22 306 CYS A C 1
ATOM 2243 O O . CYS A 1 306 ? 11.873 -17.991 -9.903 1.00 60.22 306 CYS A O 1
ATOM 2245 N N . SER A 1 307 ? 13.341 -18.600 -11.450 1.00 56.66 307 SER A N 1
ATOM 2246 C CA . SER A 1 307 ? 14.374 -18.909 -10.453 1.00 56.66 307 SER A CA 1
ATOM 2247 C C . SER A 1 307 ? 14.911 -17.604 -9.841 1.00 56.66 307 SER A C 1
ATOM 2249 O O . SER A 1 307 ? 15.079 -16.597 -10.536 1.00 56.66 307 SER A O 1
ATOM 2251 N N . ILE A 1 308 ? 15.237 -17.614 -8.545 1.00 59.12 308 ILE A N 1
ATOM 2252 C CA . ILE A 1 308 ? 15.817 -16.471 -7.809 1.00 59.12 308 ILE A CA 1
ATOM 2253 C C . ILE A 1 308 ? 17.105 -15.981 -8.482 1.00 59.12 308 ILE A C 1
ATOM 2255 O O . ILE A 1 308 ? 17.375 -14.779 -8.527 1.00 59.12 308 ILE A O 1
ATOM 2259 N N . SER A 1 309 ? 17.864 -16.901 -9.084 1.00 55.84 309 SER A N 1
ATOM 2260 C CA . SER A 1 309 ? 19.055 -16.590 -9.876 1.00 55.84 309 SER A CA 1
ATOM 2261 C C . SER A 1 309 ? 18.734 -15.676 -11.067 1.00 55.84 309 SER A C 1
ATOM 2263 O O . SER A 1 309 ? 19.430 -14.683 -11.304 1.00 55.84 309 SER A O 1
ATOM 2265 N N . THR A 1 310 ? 17.627 -15.939 -11.768 1.00 60.94 310 THR A N 1
ATOM 2266 C CA . THR A 1 310 ? 17.143 -15.105 -12.872 1.00 60.94 310 THR A CA 1
ATOM 2267 C C . THR A 1 310 ? 16.720 -13.731 -12.354 1.00 60.94 310 THR A C 1
ATOM 2269 O O . THR A 1 310 ? 17.180 -12.721 -12.881 1.00 60.94 310 THR A O 1
ATOM 2272 N N . PHE A 1 311 ? 15.929 -13.668 -11.272 1.00 63.25 311 PHE A N 1
ATOM 2273 C CA . PHE A 1 311 ? 15.454 -12.407 -10.681 1.00 63.25 311 PHE A CA 1
ATOM 2274 C C . PHE A 1 311 ? 16.596 -11.489 -10.205 1.00 63.25 311 PHE A C 1
ATOM 2276 O O . PHE A 1 311 ? 16.622 -10.298 -10.517 1.00 63.25 311 PHE A O 1
ATOM 2283 N N . LEU A 1 312 ? 17.587 -12.030 -9.493 1.00 63.00 312 LEU A N 1
ATOM 2284 C CA . LEU A 1 312 ? 18.730 -11.251 -9.006 1.00 63.00 312 LEU A CA 1
ATOM 2285 C C . LEU A 1 312 ? 19.620 -10.723 -10.141 1.00 63.00 312 LEU A C 1
ATOM 2287 O O . LEU A 1 312 ? 20.200 -9.639 -10.021 1.00 63.00 312 LEU A O 1
ATOM 2291 N N . SER A 1 313 ? 19.666 -11.435 -11.268 1.00 59.69 313 SER A N 1
ATOM 2292 C CA . SER A 1 313 ? 20.372 -10.983 -12.469 1.00 59.69 313 SER A CA 1
ATOM 2293 C C . SER A 1 313 ? 19.707 -9.741 -13.091 1.00 59.69 313 SER A C 1
ATOM 2295 O O . SER A 1 313 ? 20.410 -8.828 -13.531 1.00 59.69 313 SER A O 1
ATOM 2297 N N . TYR A 1 314 ? 18.372 -9.615 -13.014 1.00 58.66 314 TYR A N 1
ATOM 2298 C CA . TYR A 1 314 ? 17.669 -8.376 -13.390 1.00 58.66 314 TYR A CA 1
ATOM 2299 C C . TYR A 1 314 ? 18.032 -7.191 -1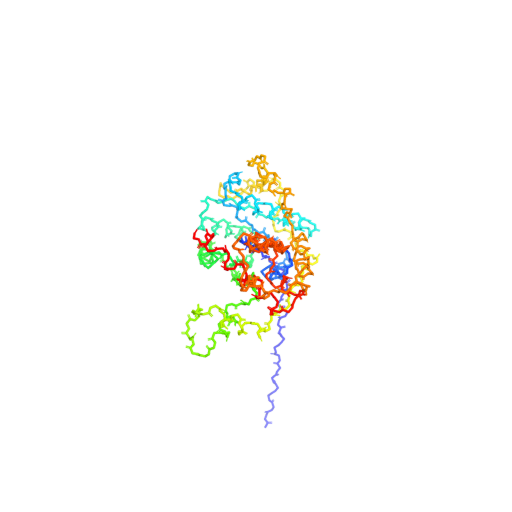2.496 1.00 58.66 314 TYR A C 1
ATOM 2301 O O . TYR A 1 314 ? 18.242 -6.081 -12.993 1.00 58.66 314 TYR A O 1
ATOM 2309 N N . LEU A 1 315 ? 18.108 -7.412 -11.179 1.00 60.62 315 LEU A N 1
ATOM 2310 C CA . LEU A 1 315 ? 18.400 -6.345 -10.219 1.00 60.62 315 LEU A CA 1
ATOM 2311 C C . LEU A 1 315 ? 19.819 -5.785 -10.417 1.00 60.62 315 LEU A C 1
ATOM 2313 O O . LEU A 1 315 ? 20.038 -4.580 -10.286 1.00 60.62 315 LEU A O 1
ATOM 2317 N N . PHE A 1 316 ? 20.775 -6.640 -10.799 1.00 51.75 316 PHE A N 1
ATOM 2318 C CA . PHE A 1 316 ? 22.146 -6.236 -11.118 1.00 51.75 316 PHE A CA 1
ATOM 2319 C C . PHE A 1 316 ? 22.224 -5.344 -12.366 1.00 51.75 316 PHE A C 1
ATOM 2321 O O . PHE A 1 316 ? 22.870 -4.295 -12.336 1.00 51.75 316 PHE A O 1
ATOM 2328 N N . GLY A 1 317 ? 21.520 -5.711 -13.443 1.00 49.91 317 GLY A N 1
ATOM 2329 C CA . GLY A 1 317 ? 21.444 -4.886 -14.654 1.00 49.91 317 GLY A CA 1
ATOM 2330 C C . GLY A 1 317 ? 20.809 -3.510 -14.407 1.00 49.91 317 GLY A C 1
ATOM 2331 O O . GLY A 1 317 ? 21.192 -2.527 -15.045 1.00 49.91 317 GLY A O 1
ATOM 2332 N N . PHE A 1 318 ? 19.876 -3.436 -13.453 1.00 48.91 318 PHE A N 1
ATOM 2333 C CA . PHE A 1 318 ? 19.172 -2.214 -13.066 1.00 48.91 318 PHE A CA 1
ATOM 2334 C C . PHE A 1 318 ? 20.019 -1.280 -12.186 1.00 48.91 318 PHE A C 1
ATOM 2336 O O . PHE A 1 318 ? 20.179 -0.107 -12.522 1.00 48.91 318 PHE A O 1
ATOM 2343 N N . LEU A 1 319 ? 20.625 -1.788 -11.106 1.00 44.00 319 LEU A N 1
ATOM 2344 C CA . LEU A 1 319 ? 21.432 -0.969 -10.189 1.00 44.00 319 LEU A CA 1
ATOM 2345 C C . LEU A 1 319 ? 22.670 -0.361 -10.866 1.00 44.00 319 LEU A C 1
ATOM 2347 O O . LEU A 1 319 ? 23.073 0.743 -10.520 1.00 44.00 319 LEU A O 1
ATOM 2351 N N . CYS A 1 320 ? 23.229 -1.014 -11.890 1.00 37.44 320 CYS A N 1
ATOM 2352 C CA . CYS A 1 320 ? 24.316 -0.438 -12.686 1.00 37.44 320 CYS A CA 1
ATOM 2353 C C . CYS A 1 320 ? 23.886 0.703 -13.634 1.00 37.44 320 CYS A C 1
ATOM 2355 O O . CYS A 1 320 ? 24.761 1.338 -14.220 1.00 37.44 320 CYS A O 1
ATOM 2357 N N . ARG A 1 321 ? 22.581 0.954 -13.829 1.00 37.97 321 ARG A N 1
ATOM 2358 C CA . ARG A 1 321 ? 22.059 2.025 -14.704 1.00 37.97 321 ARG A CA 1
ATOM 2359 C C . ARG A 1 321 ? 21.419 3.196 -13.953 1.00 37.97 321 ARG A C 1
ATOM 2361 O O . ARG A 1 321 ? 21.249 4.248 -14.556 1.00 37.97 321 ARG A O 1
ATOM 2368 N N . SER A 1 322 ? 21.064 3.029 -12.680 1.00 33.53 322 SER A N 1
ATOM 2369 C CA . SER A 1 322 ? 20.293 4.015 -11.903 1.00 33.53 322 SER A CA 1
ATOM 2370 C C . SER A 1 322 ? 21.113 4.824 -10.891 1.00 33.53 322 SER A C 1
ATOM 2372 O O . SER A 1 322 ? 20.529 5.404 -9.979 1.00 33.53 322 SER A O 1
ATOM 2374 N N . SER A 1 323 ? 22.437 4.919 -11.062 1.00 29.55 323 SER A N 1
ATOM 2375 C CA . SER A 1 323 ? 23.326 5.704 -10.187 1.00 29.55 323 SER A CA 1
ATOM 2376 C C . SER A 1 323 ? 22.919 7.179 -10.021 1.00 29.55 323 SER A C 1
ATOM 2378 O O . SER A 1 323 ? 23.323 7.791 -9.043 1.00 29.55 323 SER A O 1
ATOM 2380 N N . ASP A 1 324 ? 22.097 7.725 -10.926 1.00 29.56 324 ASP A N 1
ATOM 2381 C CA . ASP A 1 324 ? 21.683 9.138 -10.922 1.00 29.56 324 ASP A CA 1
ATOM 2382 C C . ASP A 1 324 ? 20.257 9.387 -10.378 1.00 29.56 324 ASP A C 1
ATOM 2384 O O . ASP A 1 324 ? 19.772 10.512 -10.431 1.00 29.56 324 ASP A O 1
ATOM 2388 N N . LEU A 1 325 ? 19.548 8.364 -9.875 1.00 29.02 325 LEU A N 1
ATOM 2389 C CA . LEU A 1 325 ? 18.150 8.490 -9.403 1.00 29.02 325 LEU A CA 1
ATOM 2390 C C . LEU A 1 325 ? 17.926 8.054 -7.945 1.00 29.02 325 LEU A C 1
ATOM 2392 O O . LEU A 1 325 ? 16.787 8.000 -7.486 1.00 29.02 325 LEU A O 1
ATOM 2396 N N . PHE A 1 326 ? 19.003 7.757 -7.219 1.00 29.66 326 PHE A N 1
ATOM 2397 C CA . PHE A 1 326 ? 18.982 7.468 -5.785 1.00 29.66 326 PHE A CA 1
ATOM 2398 C C . PHE A 1 326 ? 19.899 8.440 -5.036 1.00 29.66 326 PHE A C 1
ATOM 2400 O O . PHE A 1 326 ? 20.898 8.033 -4.451 1.00 29.66 326 PHE A O 1
ATOM 2407 N N . PHE A 1 327 ? 19.544 9.721 -5.079 1.00 28.34 327 PHE A N 1
ATOM 2408 C CA . PHE A 1 327 ? 19.807 10.704 -4.030 1.00 28.34 327 PHE A CA 1
ATOM 2409 C C . PHE A 1 327 ? 18.599 11.632 -3.938 1.00 28.34 327 PHE A C 1
ATOM 2411 O O . PHE A 1 327 ? 18.077 12.010 -5.012 1.00 28.34 327 PHE A O 1
#

Organism: Chrysotila carterae (NCBI:txid13221)

Nearest PDB structures (foldseek):
  1u3d-assembly1_A  TM=7.243E-01  e=5.973E-11  Arabidopsis thaliana
  6k8i-assembly1_B  TM=6.897E-01  e=1.352E-10  Arabidopsis thaliana
  4u63-assembly1_A  TM=7.070E-01  e=1.407E-09  Agrobacterium fabrum str. C58
  7x0x-assembly1_D  TM=7.070E-01  e=6.125E-09  Arabidopsis
  7x0y-assembly1_C  TM=6.425E-01  e=2.666E-08  Arabidopsis thaliana

Radius of gyration: 23.73 Å; Cα contacts (8 Å, |Δi|>4): 485; chains: 1; bounding box: 61×64×84 Å

Secondary structure (DSSP, 8-state):
-----------------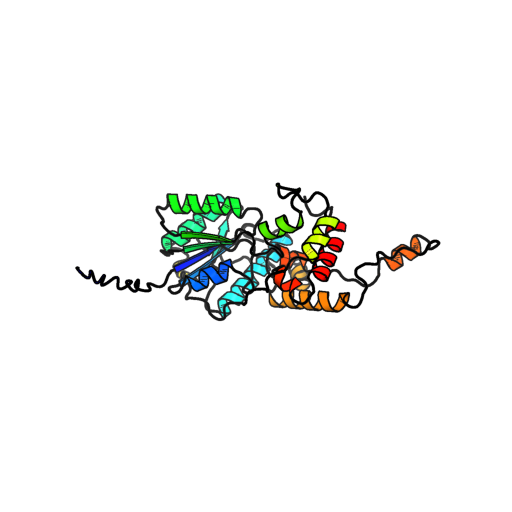--EEEEEESS---STT-HHHHHHHHH-TTEEEEEEEE-STTS--SHHHHHHHHHHHHHHHHHHHTT--EEEEE-SS-HHHHHHHHHHHHHHHT-SEEEEE--STTHHHHHHHHHHHHHHTT---EEEEESSTT-SS-HHHHHHTT-TT-TT---S-HHHHHHHHTTSPPPPPPPPPSS-PPBSS--SGGGTTSS-TT--PPPPPPTTTT-HHHHHHHHHS---HHHHHHHHHHHHHHHSSS-TT----PPTT--HHHHHHHTT-S------HHHHHTTSS-HHHHHTTS-HHHHHHHHHHHHTT-TTS--

Foldseek 3Di:
DDDDDDDDDPPPPPPCPQAQEEEEDEFQLAQWLFVLQVVRQVRHQQAYAYEYEQACPQAQQDLLSLLLLLSQVQSQVVQVVQQEGYQYFYDNPDLLLVLLLSLVVCLVLVGQAYGYALQDPCSVVSQVSNVVNNVVSVHNRDYHYHHCSQPQARQVRLQVLVDPVDPDSDDPDLVSSLVSQLPGDGDAIGGGDPHGHHHSDDPPQVRQPVDDPRHRRDPRHNSCPNDDVSVVSCVVPVHALVVLLVLLVVLVVVPVPPDLPDPPPPPVPHDPVVSVVVVVPPNDQSPNVSCSRSSSDGLSSSCVVHRSSVSSSSVVVVVVVCPPPDD

InterPro domains:
  IPR002081 Cryptochrome/DNA photolyase class 1 [PTHR11455] (20-303)
  IPR006050 DNA photolyase, N-terminal [PF00875] (21-119)
  IPR006050 DNA photolyase, N-terminal [PS51645] (19-151)
  IPR014729 Rossmann-like alpha/beta/alpha sandwich fold [G3DSA:3.40.50.620] (4-139)
  IPR036134 Cryptochrome/DNA photolyase, FAD-binding domain-like superfamily [SSF48173] (284-303)
  IPR036155 Cryptochrome/photolyase, N-terminal domain superfamily [SSF52425] (21-119)

pLDDT: mean 80.61, std 20.25, range [28.34, 98.38]

Sequence (327 aa):
GDGDGESLKDSACTDGGGGRAVLWLQCSLRLADNPALLRAVEQAADGLAVVFVWRHGQRPSTASAVFECAAAHSLDKALHKLGNRLVVLHSDDDDTKAAQAVAQIVHKTGAQLAVLDASSKCGTSCASLLENALSDLGNNAALEIFADSHLLLPFDVSCRALGRSRTGGKILRWPTYLRAAACLEVAPPLGSPHTLPPPLLDTSVDSMYAAGPLMSPFPLPDPAASGGWARTLLRTWPVSESTALQLARTAVGATAQDDIGERPRAPPGVSKKKAKRAASSGLKPSRLSPYLRWGVISARQVASPCSISTFLSYLFGFLCRSSDLFF

Mean predicted aligned error: 10.03 Å

Solvent-accessible surface area (backbone atoms only — not comparable to full-atom values): 18523 Å² total; per-residue (Å²): 137,82,83,83,80,88,74,85,80,82,74,74,78,70,76,80,72,56,32,24,19,34,31,39,46,67,28,61,40,40,64,52,37,31,62,50,58,53,53,35,52,74,47,3,62,68,6,32,35,40,34,35,74,47,47,59,70,86,49,40,86,42,76,66,45,23,50,47,41,34,30,51,52,38,35,28,58,53,34,44,77,36,64,29,56,62,43,34,40,68,30,91,66,41,61,60,61,44,18,40,47,50,28,49,49,34,59,74,67,64,25,51,32,39,30,33,36,22,54,37,100,56,18,71,61,39,49,56,38,26,52,50,33,24,53,76,67,73,44,84,44,46,77,47,79,34,53,50,58,55,43,57,59,40,69,73,59,50,42,60,33,60,45,90,90,46,89,77,72,73,83,89,48,67,72,59,36,50,60,38,47,39,73,54,88,65,72,77,56,50,74,52,78,89,66,55,37,50,47,62,61,71,84,54,78,80,60,37,75,79,38,59,98,79,50,47,60,48,79,80,57,62,40,48,69,65,38,74,66,38,44,52,48,44,73,76,50,66,59,38,46,67,49,44,52,50,40,39,53,51,43,52,63,66,42,78,77,46,74,92,74,67,72,82,71,61,58,93,88,60,53,75,75,56,46,63,61,55,73,62,59,82,77,71,76,60,80,50,65,69,38,48,71,40,20,26,37,35,43,28,60,55,27,67,90,45,56,54,52,59,46,52,54,52,53,54,64,47,62,78,70,44,79,87,75,78,124